Protein AF-A0A0G0GTV8-F1 (afdb_monomer)

Nearest PDB structures (foldseek):
  4bne-assembly1_B  TM=1.721E-01  e=4.935E+00  Gallus gallus

Sequence (310 aa):
NKSFLMLSTIIIGAFTWPTVTYAGIILYVFPRSKKPIENSPFRHSNTILSAICATVVILGIIFFHFIKKYNSAGGNLINEPFVLLSIVAVFLYVFFVTRPLFNFDYMGVLKDVIKLITPRRIIISVIMLVLFKFFRQTYSLPTAENPEVLRVYLLSSIQLPFIFLVSHVTYYGPIVLLIMLFWKKISKLIMGYGIGLVLLVLLSVIFAFESESRGLINLVPLIVVFTVKILDDIHFRPSFYWIFGIFSLFASKVWLPLNLDLGLYFMNFGPWMSDSGYIVQGVAALFGGIILYVILAENKAFLKRRTKLK

Secondary structure (DSSP, 8-state):
-HHHHHHHHHHHHHHH-HHHHHHHHHHHHSPPPSSPPPPPS-HHHHHHHHHHHHHHHHHHHHIIIIIS-PPPTTSPPP-GGGHHHHHHHHHHHHHHHHTTTT-S-HHHHHHHHHHH--HHHHHHHHHHHHHHHHHHHHHS-----HHHHHHHHHHHTTSSTTHHHHHHHHHHTTHHHHHHHHHHHHHHHHHTT-HHHHHHHHHHHHHTT-S-GGGGTTTHHHHHHHHHHHHTTS---HHHHHHHHHHHHHHTTTTS-TTS-HHHHHTTSGGG--HHHHHHHHHHHHHHHHHHHHHHHH-HHHHHHHHTT-

pLDDT: mean 91.22, std 9.08, range [41.34, 98.0]

Structure (mmCIF, N/CA/C/O backbone):
data_AF-A0A0G0GTV8-F1
#
_entry.id   AF-A0A0G0GTV8-F1
#
loop_
_atom_site.group_PDB
_atom_site.id
_atom_site.type_symbol
_atom_site.label_atom_id
_atom_site.label_alt_id
_atom_site.label_comp_id
_atom_site.label_asym_id
_atom_site.label_entity_id
_atom_site.label_seq_id
_atom_site.pdbx_PDB_ins_code
_atom_site.Cartn_x
_atom_site.Cartn_y
_atom_site.Cartn_z
_atom_site.occupancy
_atom_site.B_iso_or_equiv
_atom_site.auth_seq_id
_atom_site.auth_comp_id
_atom_site.auth_asym_id
_atom_site.auth_atom_id
_atom_site.pdbx_PDB_model_num
ATOM 1 N N . ASN A 1 1 ? -3.401 -8.273 29.540 1.00 86.75 1 ASN A N 1
ATOM 2 C CA . ASN A 1 1 ? -3.491 -6.805 29.337 1.00 86.75 1 ASN A CA 1
ATOM 3 C C . ASN A 1 1 ? -3.193 -6.482 27.866 1.00 86.75 1 ASN A C 1
ATOM 5 O O . ASN A 1 1 ? -2.051 -6.632 27.454 1.00 86.75 1 ASN A O 1
ATOM 9 N N . LYS A 1 2 ? -4.198 -6.111 27.049 1.00 93.62 2 LYS A N 1
ATOM 10 C CA . LYS A 1 2 ? -4.031 -5.914 25.586 1.00 93.62 2 LYS A CA 1
ATOM 11 C C . LYS A 1 2 ? -3.023 -4.811 25.235 1.00 93.62 2 LYS A C 1
ATOM 13 O O . LYS A 1 2 ? -2.297 -4.945 24.260 1.00 93.62 2 LYS A O 1
ATOM 18 N N . SER A 1 3 ? -2.954 -3.756 26.047 1.00 94.06 3 SER A N 1
ATOM 19 C CA . SER A 1 3 ? -2.010 -2.651 25.842 1.00 94.06 3 SER A CA 1
ATOM 20 C C . SER A 1 3 ? -0.562 -3.094 26.023 1.00 94.06 3 SER A C 1
ATOM 22 O O . SER A 1 3 ? 0.292 -2.685 25.250 1.00 94.06 3 SER A O 1
ATOM 24 N N . PHE A 1 4 ? -0.295 -3.959 27.006 1.00 95.81 4 PHE A N 1
ATOM 25 C CA . PHE A 1 4 ? 1.038 -4.523 27.216 1.00 95.81 4 PHE A CA 1
ATOM 26 C C . PHE A 1 4 ? 1.471 -5.375 26.021 1.00 95.81 4 PHE A C 1
ATOM 28 O O . PHE A 1 4 ? 2.535 -5.135 25.472 1.00 95.81 4 PHE A O 1
ATOM 35 N N . LEU A 1 5 ? 0.605 -6.283 25.552 1.00 96.56 5 LEU A N 1
ATOM 36 C CA . LEU A 1 5 ? 0.887 -7.105 24.368 1.00 96.56 5 LEU A CA 1
ATOM 37 C C . LEU A 1 5 ? 1.182 -6.252 23.129 1.00 96.56 5 LEU A C 1
ATOM 39 O O . LEU A 1 5 ? 2.114 -6.561 22.391 1.00 96.56 5 LEU A O 1
ATOM 43 N N . MET A 1 6 ? 0.424 -5.167 22.921 1.00 95.75 6 MET A N 1
ATOM 44 C CA . MET A 1 6 ? 0.705 -4.219 21.844 1.00 95.75 6 MET A CA 1
ATOM 45 C C . MET A 1 6 ? 2.107 -3.626 22.014 1.00 95.75 6 MET A C 1
ATOM 47 O O . MET A 1 6 ? 2.921 -3.775 21.118 1.00 95.75 6 MET A O 1
ATOM 51 N N . LEU A 1 7 ? 2.430 -3.038 23.169 1.00 96.69 7 LEU A N 1
ATOM 52 C CA . LEU A 1 7 ? 3.749 -2.439 23.416 1.00 96.69 7 LEU A CA 1
ATOM 53 C C . LEU A 1 7 ? 4.899 -3.442 23.240 1.00 96.69 7 LEU A C 1
ATOM 55 O O . LEU A 1 7 ? 5.883 -3.115 22.586 1.00 96.69 7 LEU A O 1
ATOM 59 N N . SER A 1 8 ? 4.758 -4.671 23.744 1.00 96.69 8 SER A N 1
ATOM 60 C CA . SER A 1 8 ? 5.740 -5.740 23.535 1.00 96.69 8 SER A CA 1
ATOM 61 C C . SER A 1 8 ? 5.912 -6.069 22.054 1.00 96.69 8 SER A C 1
ATOM 63 O O . SER A 1 8 ? 7.039 -6.205 21.591 1.00 96.69 8 SER A O 1
ATOM 65 N N . THR A 1 9 ? 4.814 -6.135 21.295 1.00 95.88 9 THR A N 1
ATOM 66 C CA . THR A 1 9 ? 4.855 -6.373 19.843 1.00 95.88 9 THR A CA 1
ATOM 67 C C . THR A 1 9 ? 5.581 -5.243 19.121 1.00 95.88 9 THR A C 1
ATOM 69 O O . THR A 1 9 ? 6.369 -5.507 18.220 1.00 95.88 9 THR A O 1
ATOM 72 N N . ILE A 1 10 ? 5.356 -3.992 19.531 1.00 96.31 10 ILE A N 1
ATOM 73 C CA . ILE A 1 10 ? 6.047 -2.835 18.956 1.00 96.31 10 ILE A CA 1
ATOM 74 C C . ILE A 1 10 ? 7.545 -2.916 19.242 1.00 96.31 10 ILE A C 1
ATOM 76 O O . ILE A 1 10 ? 8.337 -2.760 18.322 1.00 96.31 10 ILE A O 1
ATOM 80 N N . ILE A 1 11 ? 7.930 -3.183 20.493 1.00 95.06 11 ILE A N 1
ATOM 81 C CA . ILE A 1 11 ? 9.338 -3.254 20.901 1.00 95.06 11 ILE A CA 1
ATOM 82 C C . ILE A 1 11 ? 10.049 -4.387 20.161 1.00 95.06 11 ILE A C 1
ATOM 84 O O . ILE A 1 11 ? 11.062 -4.139 19.523 1.00 95.06 11 ILE A O 1
ATOM 88 N N . ILE A 1 12 ? 9.502 -5.606 20.192 1.00 95.44 12 ILE A N 1
ATOM 89 C CA . ILE A 1 12 ? 10.095 -6.769 19.516 1.00 95.44 12 ILE A CA 1
ATOM 90 C C . ILE A 1 12 ? 10.130 -6.539 18.001 1.00 95.44 12 ILE A C 1
ATOM 92 O O . ILE A 1 12 ? 11.156 -6.741 17.357 1.00 95.44 12 ILE A O 1
ATOM 96 N N . GLY A 1 13 ? 9.023 -6.060 17.432 1.00 94.06 13 GLY A N 1
ATOM 97 C CA . GLY A 1 13 ? 8.904 -5.804 16.003 1.00 94.06 13 GLY A CA 1
ATOM 98 C C . GLY A 1 13 ? 9.836 -4.704 15.503 1.00 94.06 13 GLY A C 1
ATOM 99 O O . GLY A 1 13 ? 10.316 -4.809 14.380 1.00 94.06 13 GLY A O 1
ATOM 100 N N . ALA A 1 14 ? 10.163 -3.704 16.327 1.00 93.19 14 ALA A N 1
ATOM 101 C CA . ALA A 1 14 ? 11.107 -2.641 15.981 1.00 93.19 14 ALA A CA 1
ATOM 102 C C . ALA A 1 14 ? 12.522 -3.163 15.683 1.00 93.19 14 ALA A C 1
ATOM 104 O O . ALA A 1 14 ? 13.216 -2.569 14.859 1.00 93.19 14 ALA A O 1
ATOM 105 N N . PHE A 1 15 ? 12.933 -4.278 16.303 1.00 90.12 15 PHE A N 1
ATOM 106 C CA . PHE A 1 15 ? 14.216 -4.936 16.015 1.00 90.12 15 PHE A CA 1
ATOM 107 C C . PHE A 1 15 ? 14.212 -5.695 14.686 1.00 90.12 15 PHE A C 1
ATOM 109 O O . PHE A 1 15 ? 15.275 -5.961 14.136 1.00 90.12 15 PHE A O 1
ATOM 116 N N . THR A 1 16 ? 13.034 -6.054 14.166 1.00 91.19 16 THR A N 1
ATOM 117 C CA . THR A 1 16 ? 12.907 -6.729 12.864 1.00 91.19 16 THR A CA 1
ATOM 118 C C . THR A 1 16 ? 12.655 -5.725 11.739 1.00 91.19 16 THR A C 1
ATOM 120 O O . THR A 1 16 ? 13.278 -5.802 10.687 1.00 91.19 16 THR A O 1
ATOM 123 N N . TRP A 1 17 ? 11.748 -4.768 11.961 1.00 91.19 17 TRP A N 1
ATOM 124 C CA . TRP A 1 17 ? 11.307 -3.787 10.973 1.00 91.19 17 TRP A CA 1
ATOM 125 C C . TRP A 1 17 ? 11.046 -2.426 11.642 1.00 91.19 17 TRP A C 1
ATOM 127 O O . TRP A 1 17 ? 10.052 -2.276 12.359 1.00 91.19 17 TRP A O 1
ATOM 137 N N . PRO A 1 18 ? 11.859 -1.391 11.358 1.00 89.75 18 PRO A N 1
ATOM 138 C CA . PRO A 1 18 ? 11.668 -0.023 11.855 1.00 89.75 18 PRO A CA 1
ATOM 139 C C . PRO A 1 18 ? 10.247 0.538 11.695 1.00 89.75 18 PRO A C 1
ATOM 141 O O . PRO A 1 18 ? 9.737 1.266 12.548 1.00 89.75 18 PRO A O 1
ATOM 144 N N . THR A 1 19 ? 9.583 0.177 10.598 1.00 91.31 19 THR A N 1
ATOM 145 C CA . THR A 1 19 ? 8.219 0.588 10.247 1.00 91.31 19 THR A CA 1
ATOM 146 C C . THR A 1 19 ? 7.160 0.070 11.223 1.00 91.31 19 THR A C 1
ATOM 148 O O . THR A 1 19 ? 6.124 0.719 11.393 1.00 91.31 19 THR A O 1
ATOM 151 N N . VAL A 1 20 ? 7.423 -1.035 11.934 1.00 94.00 20 VAL A N 1
ATOM 152 C CA . VAL A 1 20 ? 6.527 -1.573 12.972 1.00 94.00 20 VAL A CA 1
ATOM 153 C C . VAL A 1 20 ? 6.401 -0.613 14.151 1.00 94.00 20 VAL A C 1
ATOM 155 O O . VAL A 1 20 ? 5.316 -0.510 14.719 1.00 94.00 20 VAL A O 1
ATOM 158 N N . THR A 1 21 ? 7.446 0.156 14.473 1.00 95.12 21 THR A N 1
ATOM 159 C CA . THR A 1 21 ? 7.379 1.195 15.511 1.00 95.12 21 THR A CA 1
ATOM 160 C C . THR A 1 21 ? 6.290 2.212 15.189 1.00 95.12 21 THR A C 1
ATOM 162 O O . THR A 1 21 ? 5.381 2.437 15.988 1.00 95.12 21 THR A O 1
ATOM 165 N N . TYR A 1 22 ? 6.333 2.779 13.982 1.00 95.00 22 TYR A N 1
ATOM 166 C CA . TYR A 1 22 ? 5.372 3.787 13.537 1.00 95.00 22 TYR A CA 1
ATOM 167 C C . TYR A 1 22 ? 3.958 3.209 13.409 1.00 95.00 22 TYR A C 1
ATOM 169 O O . TYR A 1 22 ? 3.004 3.792 13.926 1.00 95.00 22 TYR A O 1
ATOM 177 N N . ALA A 1 23 ? 3.823 2.036 12.784 1.00 95.94 23 ALA A N 1
ATOM 178 C CA . ALA A 1 23 ? 2.538 1.356 12.638 1.00 95.94 23 ALA A CA 1
ATOM 179 C C . ALA A 1 23 ? 1.906 1.021 13.996 1.00 95.94 23 ALA A C 1
ATOM 181 O O . ALA A 1 23 ? 0.726 1.274 14.245 1.00 95.94 23 ALA A O 1
ATOM 182 N N . GLY A 1 24 ? 2.723 0.492 14.897 1.00 96.56 24 GLY A N 1
ATOM 183 C CA . GLY A 1 24 ? 2.355 0.142 16.251 1.00 96.56 24 GLY A CA 1
ATOM 184 C C . GLY A 1 24 ? 1.906 1.333 17.080 1.00 96.56 24 GLY A C 1
ATOM 185 O O . GLY A 1 24 ? 0.878 1.258 17.749 1.00 96.56 24 GLY A O 1
ATOM 186 N N . ILE A 1 25 ? 2.631 2.450 17.002 1.00 97.56 25 ILE A N 1
ATOM 187 C CA . ILE A 1 25 ? 2.258 3.694 17.680 1.00 97.56 25 ILE A CA 1
ATOM 188 C C . ILE A 1 25 ? 0.902 4.196 17.192 1.00 97.56 25 ILE A C 1
ATOM 190 O O . ILE A 1 25 ? 0.057 4.527 18.022 1.00 97.56 25 ILE A O 1
ATOM 194 N N . ILE A 1 26 ? 0.651 4.194 15.879 1.00 97.19 26 ILE A N 1
ATOM 195 C CA . ILE A 1 26 ? -0.659 4.574 15.330 1.00 97.19 26 ILE A CA 1
ATOM 196 C C . ILE A 1 26 ? -1.758 3.704 15.958 1.00 97.19 26 ILE A C 1
ATOM 198 O O . ILE A 1 26 ? -2.727 4.227 16.506 1.00 97.19 26 ILE A O 1
ATOM 202 N N . LEU A 1 27 ? -1.590 2.381 15.957 1.00 97.00 27 LEU A N 1
ATOM 203 C CA . LEU A 1 27 ? -2.573 1.453 16.530 1.00 97.00 27 LEU A CA 1
ATOM 204 C C . LEU A 1 27 ? -2.700 1.556 18.061 1.00 97.00 27 LEU A C 1
ATOM 206 O O . LEU A 1 27 ? -3.759 1.264 18.622 1.00 97.00 27 LEU A O 1
ATOM 210 N N . TYR A 1 28 ? -1.637 1.961 18.753 1.00 97.44 28 TYR A N 1
ATOM 211 C CA . TYR A 1 28 ? -1.624 2.136 20.201 1.00 97.44 28 TYR A CA 1
ATOM 212 C C . TYR A 1 28 ? -2.322 3.432 20.636 1.00 97.44 28 TYR A C 1
ATOM 214 O O . TYR A 1 28 ? -3.125 3.415 21.580 1.00 97.44 28 TYR A O 1
ATOM 222 N N . VAL A 1 29 ? -2.061 4.540 19.932 1.00 97.44 29 VAL A N 1
ATOM 223 C CA . VAL A 1 29 ? -2.726 5.837 20.141 1.00 97.44 29 VAL A CA 1
ATOM 224 C C . VAL A 1 29 ? -4.205 5.734 19.783 1.00 97.44 29 VAL A C 1
ATOM 226 O O . VAL A 1 29 ? -5.046 6.159 20.574 1.00 97.44 29 VAL A O 1
ATOM 229 N N . PHE A 1 30 ? -4.523 5.100 18.652 1.00 96.56 30 PHE A N 1
ATOM 230 C CA . PHE A 1 30 ? -5.878 4.956 18.122 1.00 96.56 30 PHE A CA 1
ATOM 231 C C . PHE A 1 30 ? -6.348 3.492 18.215 1.00 96.56 30 PHE A C 1
ATOM 233 O O . PHE A 1 30 ? -6.264 2.742 17.239 1.00 96.56 30 PHE A O 1
ATOM 240 N N . PRO A 1 31 ? -6.854 3.051 19.382 1.00 95.25 31 PRO A N 1
ATOM 241 C CA . PRO A 1 31 ? -7.266 1.669 19.574 1.00 95.25 31 PRO A CA 1
ATOM 242 C C . PRO A 1 31 ? -8.499 1.338 18.734 1.00 95.25 31 PRO A C 1
ATOM 244 O O . PRO A 1 31 ? -9.252 2.217 18.310 1.00 95.25 31 PRO A O 1
ATOM 247 N N . ARG A 1 32 ? -8.764 0.037 18.591 1.00 93.56 32 ARG A N 1
ATOM 248 C CA . ARG A 1 32 ? -9.999 -0.464 17.983 1.00 93.56 32 ARG A CA 1
ATOM 249 C C . ARG A 1 32 ? -11.229 0.170 18.639 1.00 93.56 32 ARG A C 1
ATOM 251 O O . ARG A 1 32 ? -11.420 0.048 19.852 1.00 93.56 32 ARG A O 1
ATOM 258 N N . SER A 1 33 ? -12.079 0.786 17.820 1.00 88.19 33 SER A N 1
ATOM 259 C CA . SER A 1 33 ? -13.365 1.314 18.275 1.00 88.19 33 SER A CA 1
ATOM 260 C C . SER A 1 33 ? -14.320 0.168 18.619 1.00 88.19 33 SER A C 1
ATOM 262 O O . SER A 1 33 ? -14.315 -0.883 17.972 1.00 88.19 33 SER A O 1
ATOM 264 N N . LYS A 1 34 ? -15.159 0.367 19.642 1.00 87.94 34 LYS A N 1
ATOM 265 C CA . LYS A 1 34 ? -16.257 -0.561 19.963 1.00 87.94 34 LYS A CA 1
ATOM 266 C C . LYS A 1 34 ? -17.385 -0.482 18.935 1.00 87.94 34 LYS A C 1
ATOM 268 O O . LYS A 1 34 ? -18.062 -1.479 18.709 1.00 87.94 34 LYS A O 1
ATOM 273 N N . LYS A 1 35 ? -17.586 0.697 18.342 1.00 88.25 35 LYS A N 1
ATOM 274 C CA . LYS A 1 35 ? -18.603 0.939 17.319 1.00 88.25 35 LYS A CA 1
ATOM 275 C C . LYS A 1 35 ? -17.934 1.018 15.944 1.00 88.25 35 LYS A C 1
ATOM 277 O O . LYS A 1 35 ? -16.895 1.676 15.835 1.00 88.25 35 LYS A O 1
ATOM 282 N N . PRO A 1 36 ? -18.484 0.354 14.914 1.00 87.62 36 PRO A N 1
ATOM 283 C CA . PRO A 1 36 ? -17.988 0.522 13.556 1.00 87.62 36 PRO A CA 1
ATOM 284 C C . PRO A 1 36 ? -18.158 1.982 13.125 1.00 87.62 36 PRO A C 1
ATOM 286 O O . PRO A 1 36 ? -19.112 2.640 13.535 1.00 87.62 36 PRO A O 1
ATOM 289 N N . ILE A 1 37 ? -17.235 2.478 12.302 1.00 86.19 37 ILE A N 1
ATOM 290 C CA . ILE A 1 37 ? -17.359 3.811 11.714 1.00 86.19 37 ILE A CA 1
ATOM 291 C C . ILE A 1 37 ? -18.546 3.801 10.745 1.00 86.19 37 ILE A C 1
ATOM 293 O O . ILE A 1 37 ? -18.597 2.982 9.822 1.00 86.19 37 ILE A O 1
ATOM 297 N N . GLU A 1 38 ? -19.505 4.695 10.966 1.00 85.56 38 GLU A N 1
ATOM 298 C CA . GLU A 1 38 ? -20.654 4.855 10.082 1.00 85.56 38 GLU A CA 1
ATOM 299 C C . GLU A 1 38 ? -20.241 5.553 8.779 1.00 85.56 38 GLU A C 1
ATOM 301 O O . GLU A 1 38 ? -19.372 6.430 8.753 1.00 85.56 38 GLU A O 1
ATOM 306 N N . ASN A 1 39 ? -20.860 5.146 7.668 1.00 83.44 39 ASN A N 1
ATOM 307 C CA . ASN A 1 39 ? -20.613 5.800 6.387 1.00 83.44 39 ASN A CA 1
ATOM 308 C C . ASN A 1 39 ? -21.183 7.219 6.424 1.00 83.44 39 ASN A C 1
ATOM 310 O O . ASN A 1 39 ? -22.324 7.413 6.837 1.00 83.44 39 ASN A O 1
ATOM 314 N N . SER A 1 40 ? -20.426 8.183 5.900 1.00 78.75 40 SER A N 1
ATOM 315 C CA . SER A 1 40 ? -20.936 9.544 5.730 1.00 78.75 40 SER A CA 1
ATOM 316 C C . SER A 1 40 ? -22.137 9.561 4.774 1.00 78.75 40 SER A C 1
ATOM 318 O O . SER A 1 40 ? -22.038 8.985 3.682 1.00 78.75 40 SER A O 1
ATOM 320 N N . PRO A 1 41 ? -23.231 10.273 5.102 1.00 74.62 41 PRO A N 1
ATOM 321 C CA . PRO A 1 41 ? -24.260 10.602 4.117 1.00 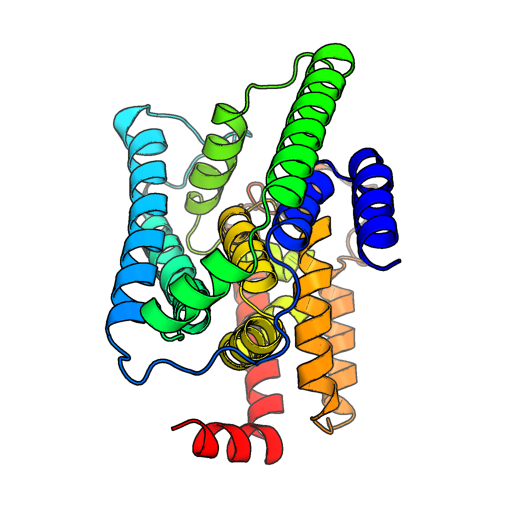74.62 41 PRO A CA 1
ATOM 322 C C . PRO A 1 41 ? -23.720 11.573 3.047 1.00 74.62 41 PRO A C 1
ATOM 324 O O . PRO A 1 41 ? -24.173 11.568 1.901 1.00 74.62 41 PRO A O 1
ATOM 327 N N . PHE A 1 42 ? -22.695 12.364 3.379 1.00 73.81 42 PHE A N 1
ATOM 328 C CA . PHE A 1 42 ? -22.074 13.341 2.490 1.00 73.81 42 PHE A CA 1
ATOM 329 C C . PHE A 1 42 ? -20.973 12.692 1.646 1.00 73.81 42 PHE A C 1
ATOM 331 O O . PHE A 1 42 ? -19.815 12.605 2.049 1.00 73.81 42 PHE A O 1
ATOM 338 N N . ARG A 1 43 ? -21.320 12.258 0.428 1.00 73.94 43 ARG A N 1
ATOM 339 C CA . ARG A 1 43 ? -20.364 11.628 -0.509 1.00 73.94 43 ARG A CA 1
ATOM 340 C C . ARG A 1 43 ? -19.254 12.568 -1.015 1.00 73.94 43 ARG A C 1
ATOM 342 O O . ARG A 1 43 ? -18.259 12.079 -1.544 1.00 73.94 43 ARG A O 1
ATOM 349 N N . HIS A 1 44 ? -19.432 13.887 -0.910 1.00 78.69 44 HIS A N 1
ATOM 350 C CA . HIS A 1 44 ? -18.572 14.879 -1.575 1.00 78.69 44 HIS A CA 1
ATOM 351 C C . HIS A 1 44 ? -17.272 15.164 -0.812 1.00 78.69 44 HIS A C 1
ATOM 353 O O . HIS A 1 44 ? -16.217 15.296 -1.430 1.00 78.69 44 HIS A O 1
ATOM 359 N N . SER A 1 45 ? -17.308 15.181 0.521 1.00 80.75 45 SER A N 1
ATOM 360 C CA . SER A 1 45 ? -16.130 15.442 1.362 1.00 80.75 45 SER A CA 1
ATOM 361 C C . SER A 1 45 ? -15.026 14.393 1.175 1.00 80.75 45 SER A C 1
ATOM 363 O O . SER A 1 45 ? -13.846 14.732 1.143 1.00 80.75 45 SER A O 1
ATOM 365 N N . ASN A 1 46 ? -15.402 13.140 0.912 1.00 88.12 46 ASN A N 1
ATOM 366 C CA . ASN A 1 46 ? -14.466 12.033 0.667 1.00 88.12 46 ASN A CA 1
ATOM 367 C C . ASN A 1 46 ? -13.669 12.233 -0.622 1.00 88.12 46 ASN A C 1
ATOM 369 O O . ASN A 1 46 ? -12.484 11.923 -0.687 1.00 88.12 46 ASN A O 1
ATOM 373 N N . THR A 1 47 ? -14.323 12.773 -1.651 1.00 93.19 47 THR A N 1
ATOM 374 C CA . THR A 1 47 ? -13.668 13.108 -2.916 1.00 93.19 47 THR A CA 1
ATOM 375 C C . THR A 1 47 ? -12.675 14.254 -2.730 1.00 93.19 47 THR A C 1
ATOM 377 O O . THR A 1 47 ? -11.583 14.187 -3.288 1.00 93.19 47 THR A O 1
ATOM 380 N N . ILE A 1 48 ? -13.012 15.261 -1.919 1.00 94.38 48 ILE A N 1
ATOM 381 C CA . ILE A 1 48 ? -12.130 16.405 -1.652 1.00 94.38 48 ILE A CA 1
ATOM 382 C C . ILE A 1 48 ? -10.866 15.957 -0.913 1.00 94.38 48 ILE A C 1
ATOM 384 O O . ILE A 1 48 ? -9.769 16.275 -1.360 1.00 94.38 48 ILE A O 1
ATOM 388 N N . LEU A 1 49 ? -10.985 15.176 0.166 1.00 94.12 49 LEU A N 1
ATOM 389 C CA . LEU A 1 49 ? -9.802 14.714 0.902 1.00 94.12 49 LEU A CA 1
ATOM 390 C C . LEU A 1 49 ? -8.894 13.820 0.060 1.00 94.12 49 LEU A C 1
ATOM 392 O O . LEU A 1 49 ? -7.678 13.979 0.100 1.00 94.12 49 LEU A O 1
ATOM 396 N N . SER A 1 50 ? -9.463 12.928 -0.751 1.00 95.94 50 SER A N 1
ATOM 397 C CA . SER A 1 50 ? -8.670 12.136 -1.694 1.00 95.94 50 SER A CA 1
ATOM 398 C C . SER A 1 50 ? -7.959 12.976 -2.736 1.00 95.94 50 SER A C 1
ATOM 400 O O . SER A 1 50 ? -6.809 12.683 -3.057 1.00 95.94 50 SER A O 1
ATOM 402 N N . ALA A 1 51 ? -8.618 14.015 -3.254 1.00 96.94 51 ALA A N 1
ATOM 403 C CA . ALA A 1 51 ? -7.989 14.953 -4.171 1.00 96.94 51 ALA A CA 1
ATOM 404 C C . ALA A 1 51 ? -6.844 15.702 -3.479 1.00 96.94 51 ALA A C 1
ATOM 406 O O . ALA A 1 51 ? -5.762 15.776 -4.042 1.00 96.94 51 ALA A O 1
ATOM 407 N N . ILE A 1 52 ? -7.031 16.168 -2.238 1.00 96.50 52 ILE A N 1
ATOM 408 C CA . ILE A 1 52 ? -5.970 16.811 -1.450 1.00 96.50 52 ILE A CA 1
ATOM 409 C C . ILE A 1 52 ? -4.788 15.855 -1.252 1.00 96.50 52 ILE A C 1
ATOM 411 O O . ILE A 1 52 ? -3.654 16.235 -1.529 1.00 96.50 52 ILE A O 1
ATOM 415 N N . CYS A 1 53 ? -5.032 14.610 -0.829 1.00 96.00 53 CYS A N 1
ATOM 416 C CA . CYS A 1 53 ? -3.972 13.615 -0.659 1.00 96.00 53 CYS A CA 1
ATOM 417 C C . CYS A 1 53 ? -3.201 13.367 -1.961 1.00 96.00 53 CYS A C 1
ATOM 419 O O . CYS A 1 53 ? -1.972 13.371 -1.946 1.00 96.00 53 CYS A O 1
ATOM 421 N N . ALA A 1 54 ? -3.905 13.189 -3.081 1.00 96.81 54 ALA A N 1
ATOM 422 C CA . ALA A 1 54 ? -3.275 13.001 -4.383 1.00 96.81 54 ALA A CA 1
ATOM 423 C C . ALA A 1 54 ? -2.464 14.240 -4.802 1.00 96.81 54 ALA A C 1
ATOM 425 O O . ALA A 1 54 ? -1.306 14.111 -5.188 1.00 96.81 54 ALA A O 1
ATOM 426 N N . THR A 1 55 ? -3.021 15.442 -4.641 1.00 97.19 55 THR A N 1
ATOM 427 C CA . THR A 1 55 ? -2.342 16.707 -4.953 1.00 97.19 55 THR A CA 1
ATOM 428 C C . THR A 1 55 ? -1.076 16.900 -4.125 1.00 97.19 55 THR A C 1
ATOM 430 O O . THR A 1 55 ? -0.058 17.285 -4.684 1.00 97.19 55 THR A O 1
ATOM 433 N N . VAL A 1 56 ? -1.086 16.595 -2.822 1.00 96.69 56 VAL A N 1
ATOM 434 C CA . VAL A 1 56 ? 0.116 16.700 -1.971 1.00 96.69 56 VAL A CA 1
ATOM 435 C C . VAL A 1 56 ? 1.245 15.803 -2.489 1.00 96.69 56 VAL A C 1
ATOM 437 O O . VAL A 1 56 ? 2.391 16.246 -2.552 1.00 96.69 56 VAL A O 1
ATOM 440 N N . VAL A 1 57 ? 0.931 14.574 -2.917 1.00 95.50 57 VAL A N 1
ATOM 441 C CA . VAL A 1 57 ? 1.921 13.667 -3.525 1.00 95.50 57 VAL A CA 1
ATOM 442 C C . VAL A 1 57 ? 2.471 14.257 -4.827 1.00 95.50 57 VAL A C 1
ATOM 444 O O . VAL A 1 57 ? 3.687 14.293 -5.015 1.00 95.50 57 VAL A O 1
ATOM 447 N N . ILE A 1 58 ? 1.603 14.795 -5.692 1.00 96.56 58 ILE A N 1
ATOM 448 C CA . ILE A 1 58 ? 2.029 15.427 -6.950 1.00 96.56 58 ILE A CA 1
ATOM 449 C C . ILE A 1 58 ? 2.895 16.664 -6.706 1.00 96.56 58 ILE A C 1
ATOM 451 O O . ILE A 1 58 ? 3.908 16.829 -7.377 1.00 96.56 58 ILE A O 1
ATOM 455 N N . LEU A 1 59 ? 2.558 17.508 -5.730 1.00 96.62 59 LEU A N 1
ATOM 456 C CA . LEU A 1 59 ? 3.384 18.662 -5.369 1.00 96.62 59 LEU A CA 1
ATOM 457 C C . LEU A 1 59 ? 4.782 18.229 -4.909 1.00 96.62 59 LEU A C 1
ATOM 459 O O . LEU A 1 59 ? 5.766 18.866 -5.280 1.00 96.62 59 LEU A O 1
ATOM 463 N N . GLY A 1 60 ? 4.880 17.121 -4.168 1.00 94.56 60 GLY A N 1
ATOM 464 C CA . GLY A 1 60 ? 6.162 16.513 -3.808 1.00 94.56 60 GLY A CA 1
ATOM 465 C C . GLY A 1 60 ? 6.969 16.080 -5.035 1.00 94.56 60 GLY A C 1
ATOM 466 O O . GLY A 1 60 ? 8.151 16.408 -5.139 1.00 94.56 60 GLY A O 1
ATOM 467 N N . ILE A 1 61 ? 6.329 15.403 -5.993 1.00 94.31 61 ILE A N 1
ATOM 468 C CA . ILE A 1 61 ? 6.963 15.008 -7.261 1.00 94.31 61 ILE A CA 1
ATOM 469 C C . ILE A 1 61 ? 7.440 16.240 -8.036 1.00 94.31 61 ILE A C 1
ATOM 471 O O . ILE A 1 61 ? 8.597 16.288 -8.449 1.00 94.31 61 ILE A O 1
ATOM 475 N N . ILE A 1 62 ? 6.582 17.253 -8.196 1.00 94.88 62 ILE A N 1
ATOM 476 C CA . ILE A 1 62 ? 6.914 18.480 -8.928 1.00 94.88 62 ILE A CA 1
ATOM 477 C C . ILE A 1 62 ? 8.112 19.181 -8.288 1.00 94.88 62 ILE A C 1
ATOM 479 O O . ILE A 1 62 ? 9.041 19.594 -8.983 1.00 94.88 62 ILE A O 1
ATOM 483 N N . PHE A 1 63 ? 8.120 19.278 -6.959 1.00 95.12 63 PHE A N 1
ATOM 484 C CA . PHE A 1 63 ? 9.214 19.885 -6.217 1.00 95.12 63 PHE A CA 1
ATOM 485 C C . PHE A 1 63 ? 10.542 19.150 -6.442 1.00 95.12 63 PHE A C 1
ATOM 487 O O . PHE A 1 63 ? 11.548 19.779 -6.773 1.00 95.12 63 PHE A O 1
ATOM 494 N N . PHE A 1 64 ? 10.575 17.824 -6.302 1.00 92.50 64 PHE A N 1
ATOM 495 C CA . PHE A 1 64 ? 11.832 17.085 -6.439 1.00 92.50 64 PHE A CA 1
ATOM 496 C C . PHE A 1 64 ? 12.311 16.966 -7.890 1.00 92.50 64 PHE A C 1
ATOM 498 O O . PHE A 1 64 ? 13.507 17.111 -8.145 1.00 92.50 64 PHE A O 1
ATOM 505 N N . HIS A 1 65 ? 11.401 16.735 -8.835 1.00 91.94 65 HIS A N 1
ATOM 506 C CA . HIS A 1 65 ? 11.757 16.519 -10.234 1.00 91.94 65 HIS A CA 1
ATOM 507 C C . HIS A 1 65 ? 11.993 17.836 -10.984 1.00 91.94 65 HIS A C 1
ATOM 509 O O . HIS A 1 65 ? 13.075 18.041 -11.522 1.00 91.94 65 HIS A O 1
ATOM 515 N N . PHE A 1 66 ? 11.041 18.776 -10.968 1.00 92.56 66 PHE A N 1
ATOM 516 C CA . PHE A 1 66 ? 11.145 19.995 -11.782 1.00 92.56 66 PHE A CA 1
ATOM 517 C C . PHE A 1 66 ? 11.912 21.128 -11.091 1.00 92.56 66 PHE A C 1
ATOM 519 O O . PHE A 1 66 ? 12.654 21.852 -11.753 1.00 92.56 66 PHE A O 1
ATOM 526 N N . ILE A 1 67 ? 11.763 21.293 -9.770 1.00 92.62 67 ILE A N 1
ATOM 527 C CA . ILE A 1 67 ? 12.405 22.407 -9.044 1.00 92.62 67 ILE A CA 1
ATOM 528 C C . ILE A 1 67 ? 13.829 22.035 -8.631 1.00 92.62 67 ILE A C 1
ATOM 530 O O . ILE A 1 67 ? 14.771 22.773 -8.913 1.00 92.62 67 ILE A O 1
ATOM 534 N N . LYS A 1 68 ? 14.004 20.887 -7.968 1.00 92.12 68 LYS A N 1
ATOM 535 C CA . LYS A 1 68 ? 15.328 20.425 -7.527 1.00 92.12 68 LYS A CA 1
ATOM 536 C C . LYS A 1 68 ? 16.136 19.724 -8.618 1.00 92.12 68 LYS A C 1
ATOM 538 O O . LYS A 1 68 ? 17.333 19.541 -8.417 1.00 92.12 68 LYS A O 1
ATOM 543 N N . LYS A 1 69 ? 15.520 19.376 -9.757 1.00 89.25 69 LYS A N 1
ATOM 544 C CA . LYS A 1 69 ? 16.165 18.673 -10.883 1.00 89.25 69 LYS A CA 1
ATOM 545 C C . LYS A 1 69 ? 16.878 17.395 -10.449 1.00 89.25 69 LYS A C 1
ATOM 547 O O . LYS A 1 69 ? 17.958 17.069 -10.938 1.00 89.25 69 LYS A O 1
ATOM 552 N N . TYR A 1 70 ? 16.294 16.684 -9.489 1.00 85.81 70 TYR A N 1
ATOM 553 C CA . TYR A 1 70 ? 16.849 15.412 -9.069 1.00 85.81 70 TYR A CA 1
ATOM 554 C C . TYR A 1 70 ? 16.536 14.330 -10.097 1.00 85.81 70 TYR A C 1
ATOM 556 O O . TYR A 1 70 ? 15.390 14.153 -10.509 1.00 85.81 70 TYR A O 1
ATOM 564 N N . ASN A 1 71 ? 17.562 13.552 -10.430 1.00 78.31 71 ASN A N 1
ATOM 565 C CA . ASN A 1 71 ? 17.394 12.292 -11.138 1.00 78.31 71 ASN A CA 1
ATOM 566 C C . ASN A 1 71 ? 16.873 11.219 -10.179 1.00 78.31 71 ASN A C 1
ATOM 568 O O . ASN A 1 71 ? 17.062 11.309 -8.956 1.00 78.31 71 ASN A O 1
ATOM 572 N N . SER A 1 72 ? 16.228 10.191 -10.734 1.00 70.75 72 SER A N 1
ATOM 573 C CA . SER A 1 72 ? 15.800 9.054 -9.926 1.00 70.75 72 SER A CA 1
ATOM 574 C C . SER A 1 72 ? 17.019 8.378 -9.281 1.00 70.75 72 SER A C 1
ATOM 576 O O . SER A 1 72 ? 18.104 8.301 -9.867 1.00 70.75 72 SER A O 1
ATOM 578 N N . ALA A 1 73 ? 16.873 7.970 -8.021 1.00 64.44 73 ALA A N 1
ATOM 579 C CA . ALA A 1 73 ? 17.930 7.260 -7.318 1.00 64.44 73 ALA A CA 1
ATOM 580 C C . ALA A 1 73 ? 18.100 5.863 -7.934 1.00 64.44 73 ALA A C 1
ATOM 582 O O . ALA A 1 73 ? 17.112 5.181 -8.186 1.00 64.44 73 ALA A O 1
ATOM 583 N N . GLY A 1 74 ? 19.346 5.447 -8.167 1.00 63.09 74 GLY A N 1
ATOM 584 C CA . GLY A 1 74 ? 19.651 4.128 -8.728 1.00 63.09 74 GLY A CA 1
ATOM 585 C C . GLY A 1 74 ? 20.035 4.107 -10.209 1.00 63.09 74 GLY A C 1
ATOM 586 O O . GLY A 1 74 ? 20.220 3.040 -10.763 1.00 63.09 74 GLY A O 1
ATOM 587 N N . GLY A 1 75 ? 20.206 5.249 -10.877 1.00 63.75 75 GLY A N 1
ATOM 588 C CA . GLY A 1 75 ? 20.779 5.270 -12.232 1.00 63.75 75 GLY A CA 1
ATOM 589 C C . GLY A 1 75 ? 19.806 4.931 -13.366 1.00 63.75 75 GLY A C 1
ATOM 590 O O . GLY A 1 75 ? 20.163 5.139 -14.522 1.00 63.75 75 GLY A O 1
ATOM 591 N N . ASN A 1 76 ? 18.567 4.522 -13.073 1.00 68.94 76 ASN A N 1
ATOM 592 C CA . ASN A 1 76 ? 17.526 4.485 -14.099 1.00 68.94 76 ASN A CA 1
ATOM 593 C C . ASN A 1 76 ? 17.040 5.902 -14.379 1.00 68.94 76 ASN A C 1
ATOM 59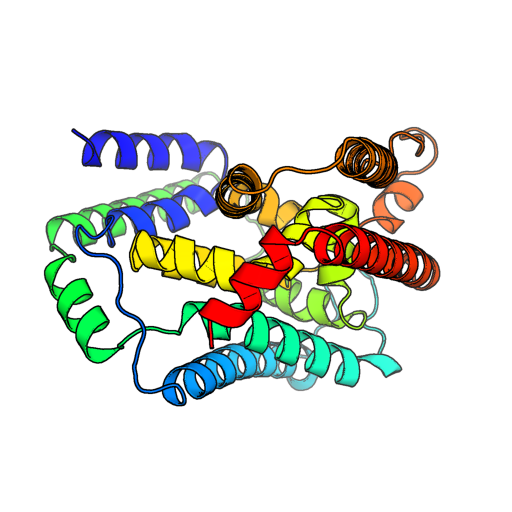5 O O . ASN A 1 76 ? 16.654 6.655 -13.481 1.00 68.94 76 ASN A O 1
ATOM 599 N N . LEU A 1 77 ? 17.106 6.294 -15.641 1.00 83.38 77 LEU A N 1
ATOM 600 C CA . LEU A 1 77 ? 16.656 7.608 -16.061 1.00 83.38 77 LEU A CA 1
ATOM 601 C C . LEU A 1 77 ? 15.128 7.631 -16.044 1.00 83.38 77 LEU A C 1
ATOM 603 O O . LEU A 1 77 ? 14.467 6.664 -16.418 1.00 83.38 77 LEU A O 1
ATOM 607 N N . ILE A 1 78 ? 14.568 8.738 -15.566 1.00 91.62 78 ILE A N 1
ATOM 608 C CA . ILE A 1 78 ? 13.138 8.994 -15.705 1.00 91.62 78 ILE A CA 1
ATOM 609 C C . ILE A 1 78 ? 12.859 9.100 -17.209 1.00 91.62 78 ILE A C 1
ATOM 611 O O . ILE A 1 78 ? 13.562 9.824 -17.915 1.00 91.62 78 ILE A O 1
ATOM 615 N N . ASN A 1 79 ? 11.867 8.364 -17.710 1.00 92.81 79 ASN A N 1
ATOM 616 C CA . ASN A 1 79 ? 11.523 8.407 -19.126 1.00 92.81 79 ASN A CA 1
ATOM 617 C C . ASN A 1 79 ? 10.732 9.694 -19.412 1.00 92.81 79 ASN A C 1
ATOM 619 O O . ASN A 1 79 ? 9.508 9.727 -19.279 1.00 92.81 79 ASN A O 1
ATOM 623 N N . GLU A 1 80 ? 11.456 10.766 -19.753 1.00 93.81 80 GLU A N 1
ATOM 624 C CA . GLU A 1 80 ? 10.935 12.128 -19.959 1.00 93.81 80 GLU A CA 1
ATOM 625 C C . GLU A 1 80 ? 9.647 12.188 -20.810 1.00 93.81 80 GLU A C 1
ATOM 627 O O . GLU A 1 80 ? 8.674 12.802 -20.362 1.00 93.81 80 GLU A O 1
ATOM 632 N N . PRO A 1 81 ? 9.551 11.495 -21.968 1.00 96.12 81 PRO A N 1
ATOM 633 C CA . PRO A 1 81 ? 8.309 11.402 -22.742 1.00 96.12 81 PRO A CA 1
ATOM 634 C C . PRO A 1 81 ? 7.060 10.975 -21.956 1.00 96.12 81 PRO A C 1
ATOM 636 O O . PRO A 1 81 ? 5.951 11.389 -22.297 1.00 96.12 81 PRO A O 1
ATOM 639 N N . PHE A 1 82 ? 7.209 10.151 -20.915 1.00 96.12 82 PHE A N 1
ATOM 640 C CA . PHE A 1 82 ? 6.092 9.600 -20.147 1.00 96.12 82 PHE A CA 1
ATOM 641 C C . PHE A 1 82 ? 5.872 10.266 -18.786 1.00 96.12 82 PHE A C 1
ATOM 643 O O . PHE A 1 82 ? 4.886 9.939 -18.128 1.00 96.12 82 PHE A O 1
ATOM 650 N N . VAL A 1 83 ? 6.704 11.225 -18.363 1.00 95.81 83 VAL A N 1
ATOM 651 C CA . VAL A 1 83 ? 6.634 11.829 -17.014 1.00 95.81 83 VAL A CA 1
ATOM 652 C C . VAL A 1 83 ? 5.250 12.368 -16.676 1.00 95.81 83 VAL A C 1
ATOM 654 O O . VAL A 1 83 ? 4.709 12.062 -15.612 1.00 95.81 83 VAL A O 1
ATOM 657 N N . LEU A 1 84 ? 4.640 13.140 -17.580 1.00 96.81 84 LEU A N 1
ATOM 658 C CA . LEU A 1 84 ? 3.306 13.703 -17.351 1.00 96.81 84 LEU A CA 1
ATOM 659 C C . LEU A 1 84 ? 2.248 12.605 -17.198 1.00 96.81 84 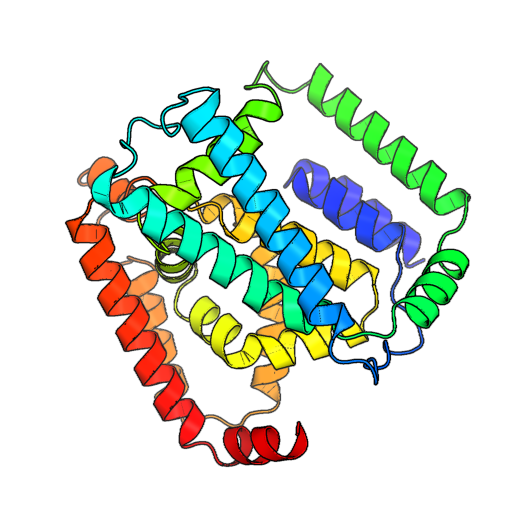LEU A C 1
ATOM 661 O O . LEU A 1 84 ? 1.390 12.688 -16.318 1.00 96.81 84 LEU A O 1
ATOM 665 N N . LEU A 1 85 ? 2.334 11.551 -18.012 1.00 97.62 85 LEU A N 1
ATOM 666 C CA . LEU A 1 85 ? 1.432 10.408 -17.920 1.00 97.62 85 LEU A CA 1
ATOM 667 C C . LEU A 1 85 ? 1.642 9.641 -16.607 1.00 97.62 85 LEU A C 1
ATOM 669 O O . LEU A 1 85 ? 0.666 9.238 -15.975 1.00 97.62 85 LEU A O 1
ATOM 673 N N . SER A 1 86 ? 2.887 9.498 -16.150 1.00 97.06 86 SER A N 1
ATOM 674 C CA . SER A 1 86 ? 3.209 8.879 -14.865 1.00 97.06 86 SER A CA 1
ATOM 675 C C . SER A 1 86 ? 2.698 9.696 -13.676 1.00 97.06 86 SER A C 1
ATOM 677 O O . SER A 1 86 ? 2.135 9.130 -12.742 1.00 97.06 86 SER A O 1
ATOM 679 N N . ILE A 1 87 ? 2.802 11.027 -13.724 1.00 97.31 87 ILE A N 1
ATOM 680 C CA . ILE A 1 87 ? 2.224 11.932 -12.717 1.00 97.31 87 ILE A CA 1
ATOM 681 C C . ILE A 1 87 ? 0.703 11.754 -12.648 1.00 97.31 87 ILE A C 1
ATOM 683 O O . ILE A 1 87 ? 0.144 11.601 -11.559 1.00 97.31 87 ILE A O 1
ATOM 687 N N . VAL A 1 88 ? 0.025 11.712 -13.799 1.00 97.94 88 VAL A N 1
ATOM 688 C CA . VAL A 1 88 ? -1.420 11.441 -13.859 1.00 97.94 88 VAL A CA 1
ATOM 689 C C . VAL A 1 88 ? -1.737 10.054 -13.294 1.00 97.94 88 VAL A C 1
ATOM 691 O O . VAL A 1 88 ? -2.681 9.914 -12.518 1.00 97.94 88 VAL A O 1
ATOM 694 N N . ALA A 1 89 ? -0.937 9.036 -13.614 1.00 97.88 89 ALA A N 1
ATOM 695 C CA . ALA A 1 89 ? -1.107 7.684 -13.087 1.00 97.88 89 ALA A CA 1
ATOM 696 C C . ALA A 1 89 ? -1.008 7.639 -11.551 1.00 97.88 89 ALA A C 1
ATOM 698 O O . ALA A 1 89 ? -1.880 7.060 -10.897 1.00 97.88 89 ALA A O 1
ATOM 699 N N . VAL A 1 90 ? 0.000 8.297 -10.967 1.00 97.56 90 VAL A N 1
ATOM 700 C CA . VAL A 1 90 ? 0.166 8.419 -9.509 1.00 97.56 90 VAL A CA 1
ATOM 701 C C . VAL A 1 90 ? -1.020 9.157 -8.889 1.00 97.56 90 VAL A C 1
ATOM 703 O O . VAL A 1 90 ? -1.587 8.682 -7.902 1.00 97.56 90 VAL A O 1
ATOM 706 N N . PHE A 1 91 ? -1.455 10.272 -9.487 1.00 97.75 91 PHE A N 1
ATOM 707 C CA . PHE A 1 91 ? -2.616 11.027 -9.012 1.00 97.75 91 PHE A CA 1
ATOM 708 C C . PHE A 1 91 ? -3.873 10.151 -8.975 1.00 97.75 91 PHE A C 1
ATOM 710 O O . PHE A 1 91 ? -4.533 10.054 -7.939 1.00 97.75 91 PHE A O 1
ATOM 717 N N . LEU A 1 92 ? -4.190 9.483 -10.090 1.00 97.50 92 LEU A N 1
ATOM 718 C CA . LEU A 1 92 ? -5.361 8.615 -10.200 1.00 97.50 92 LEU A CA 1
ATOM 719 C C . LEU A 1 92 ? -5.293 7.472 -9.187 1.00 97.50 92 LEU A C 1
ATOM 721 O O . LEU A 1 92 ? -6.286 7.195 -8.513 1.00 97.50 92 LEU A O 1
ATOM 725 N N . TYR A 1 93 ? -4.128 6.843 -9.036 1.00 97.62 93 TYR A N 1
ATOM 726 C CA . TYR A 1 93 ? -3.926 5.782 -8.058 1.00 97.62 93 TYR A CA 1
ATOM 727 C C . TYR A 1 93 ? -4.202 6.264 -6.631 1.00 97.62 93 TYR A C 1
ATOM 729 O O . TYR A 1 93 ? -5.091 5.725 -5.969 1.00 97.62 93 TYR A O 1
ATOM 737 N N . VAL A 1 94 ? -3.515 7.315 -6.167 1.00 97.62 94 VAL A N 1
ATOM 738 C CA . VAL A 1 94 ? -3.689 7.839 -4.801 1.00 97.62 94 VAL A CA 1
ATOM 739 C C . VAL A 1 94 ? -5.133 8.287 -4.575 1.00 97.62 94 VAL A C 1
ATOM 741 O O . VAL A 1 94 ? -5.724 7.978 -3.537 1.00 97.62 94 VAL A O 1
ATOM 744 N N . PHE A 1 95 ? -5.744 8.949 -5.558 1.00 97.50 95 PHE A N 1
ATOM 745 C CA . PHE A 1 95 ? -7.134 9.382 -5.484 1.00 97.50 95 PHE A CA 1
ATOM 746 C C . PHE A 1 95 ? -8.096 8.199 -5.307 1.00 97.50 95 PHE A C 1
ATOM 748 O O . PHE A 1 95 ? -8.867 8.163 -4.345 1.00 97.50 95 PHE A O 1
ATOM 755 N N . PHE A 1 96 ? -8.055 7.203 -6.198 1.00 97.19 96 PHE A N 1
ATOM 756 C CA . PHE A 1 96 ? -8.993 6.078 -6.154 1.00 97.19 96 PHE A CA 1
ATOM 757 C C . PHE A 1 96 ? -8.756 5.145 -4.966 1.00 97.19 96 PHE A C 1
ATOM 759 O O . PHE A 1 96 ? -9.723 4.603 -4.422 1.00 97.19 96 PHE A O 1
ATOM 766 N N . VAL A 1 97 ? -7.504 4.983 -4.534 1.00 97.00 97 VAL A N 1
ATOM 767 C CA . VAL A 1 97 ? -7.154 4.140 -3.388 1.00 97.00 97 VAL A CA 1
ATOM 768 C C . VAL A 1 97 ? -7.582 4.796 -2.071 1.00 97.00 97 VAL A C 1
ATOM 770 O O . VAL A 1 97 ? -8.163 4.134 -1.211 1.00 97.00 97 VAL A O 1
ATOM 773 N N . THR A 1 98 ? -7.396 6.104 -1.902 1.00 97.50 98 THR A N 1
ATOM 774 C CA . THR A 1 98 ? -7.773 6.784 -0.647 1.00 97.50 98 THR A CA 1
ATOM 775 C C . THR A 1 98 ? -9.275 7.064 -0.533 1.00 97.50 98 THR A C 1
ATOM 777 O O . THR A 1 98 ? -9.825 7.048 0.567 1.00 97.50 98 THR A O 1
ATOM 780 N N . ARG A 1 99 ? -9.985 7.250 -1.652 1.00 96.25 99 ARG A N 1
ATOM 781 C CA . ARG A 1 99 ? -11.404 7.656 -1.658 1.00 96.25 99 ARG A CA 1
ATOM 782 C C . ARG A 1 99 ? -12.342 6.781 -0.830 1.00 96.25 99 ARG A C 1
ATOM 784 O O . ARG A 1 99 ? -13.132 7.336 -0.064 1.00 96.25 99 ARG A O 1
ATOM 791 N N . PRO A 1 100 ? -12.322 5.441 -0.941 1.00 95.62 100 PRO A N 1
ATOM 792 C CA . PRO A 1 100 ? -13.178 4.603 -0.109 1.00 95.62 100 PRO A CA 1
ATOM 793 C C . PRO A 1 100 ? -12.736 4.558 1.361 1.00 95.62 100 PRO A C 1
ATOM 795 O O . PRO A 1 100 ? -13.569 4.235 2.203 1.00 95.62 100 PRO A O 1
ATOM 798 N N . LEU A 1 101 ? -11.476 4.881 1.681 1.00 95.62 101 LEU A N 1
ATOM 799 C CA . LEU A 1 101 ? -10.983 4.957 3.063 1.00 95.62 101 LEU A CA 1
ATOM 800 C C . LEU A 1 101 ? -11.459 6.219 3.778 1.00 95.62 101 LEU A C 1
ATOM 802 O O . LEU A 1 101 ? -11.634 6.184 4.988 1.00 95.62 101 LEU A O 1
ATOM 806 N N . PHE A 1 102 ? -11.715 7.298 3.039 1.00 95.56 102 PHE A N 1
ATOM 807 C CA . PHE A 1 102 ? -12.292 8.528 3.574 1.00 95.56 102 PHE A CA 1
ATOM 808 C C . PHE A 1 102 ? -13.824 8.513 3.629 1.00 95.56 102 PHE A C 1
ATOM 810 O O . PHE A 1 102 ? -14.432 9.527 3.930 1.00 95.56 102 PHE A O 1
ATOM 817 N N . ASN A 1 103 ? -14.492 7.386 3.357 1.00 92.50 103 ASN A N 1
ATOM 818 C CA . ASN A 1 103 ? -15.956 7.326 3.314 1.00 92.50 103 ASN A CA 1
ATOM 819 C C . ASN A 1 103 ? -16.626 7.237 4.698 1.00 92.50 103 ASN A C 1
ATOM 821 O O . ASN A 1 103 ? -17.385 6.306 4.960 1.00 92.50 103 ASN A O 1
ATOM 825 N N . PHE A 1 104 ? -16.381 8.217 5.566 1.00 89.44 104 PHE A N 1
ATOM 826 C CA . PHE A 1 104 ? -16.898 8.268 6.934 1.00 89.44 104 PHE A CA 1
ATOM 827 C C . PHE A 1 104 ? -17.304 9.680 7.365 1.00 89.44 104 PHE A C 1
ATOM 829 O O . PHE A 1 104 ? -16.845 10.666 6.793 1.00 89.44 104 PHE A O 1
ATOM 836 N N . ASP A 1 105 ? -18.196 9.785 8.356 1.00 89.50 105 ASP A N 1
ATOM 837 C CA . ASP A 1 105 ? -18.579 11.081 8.929 1.00 89.50 105 ASP A CA 1
ATOM 838 C C . ASP A 1 105 ? -17.408 11.687 9.720 1.00 89.50 105 ASP A C 1
ATOM 840 O O . ASP A 1 105 ? -17.107 11.263 10.834 1.00 89.50 105 ASP A O 1
ATOM 844 N N . TYR A 1 106 ? -16.740 12.688 9.142 1.00 87.06 106 TYR A N 1
ATOM 845 C CA . TYR A 1 106 ? -15.572 13.345 9.735 1.00 87.06 106 TYR A CA 1
ATOM 846 C C . TYR A 1 106 ? -15.844 13.932 11.109 1.00 87.06 106 TYR A C 1
ATOM 848 O O . TYR A 1 106 ? -14.990 13.828 11.985 1.00 87.06 106 TYR A O 1
ATOM 856 N N . MET A 1 107 ? -17.009 14.551 11.304 1.00 87.38 107 MET A N 1
ATOM 857 C CA . MET A 1 107 ? -17.315 15.221 12.565 1.00 87.38 107 MET A CA 1
ATOM 858 C C . MET A 1 107 ? -17.594 14.196 13.661 1.00 87.38 107 MET A C 1
ATOM 860 O O . MET A 1 107 ? -17.105 14.353 14.782 1.00 87.38 107 MET A O 1
ATOM 864 N N . GLY A 1 108 ? -18.318 13.121 13.337 1.00 89.25 108 GLY A N 1
ATOM 865 C CA . GLY A 1 108 ? -18.490 11.972 14.222 1.00 89.25 108 GLY A CA 1
ATOM 866 C C . GLY A 1 108 ? -17.157 11.305 14.565 1.00 89.25 108 GLY A C 1
ATOM 867 O O . GLY A 1 108 ? -16.810 11.180 15.740 1.00 89.25 108 GLY A O 1
ATOM 868 N N . VAL A 1 109 ? -16.357 10.970 13.548 1.00 90.31 109 VAL A N 1
ATOM 869 C CA . VAL A 1 109 ? -15.051 10.322 13.731 1.00 90.31 109 VAL A CA 1
ATOM 870 C C . VAL A 1 109 ? -14.096 11.200 14.529 1.00 90.31 109 VAL A C 1
ATOM 872 O O . VAL A 1 109 ? -13.436 10.685 15.422 1.00 90.31 109 VAL A O 1
ATOM 875 N N . LEU A 1 110 ? -14.033 12.511 14.285 1.00 90.44 110 LEU A N 1
ATOM 876 C CA . LEU A 1 110 ? -13.167 13.417 15.044 1.00 90.44 110 LEU A CA 1
ATOM 877 C C . LEU A 1 110 ? -13.557 13.458 16.528 1.00 90.44 110 LEU A C 1
ATOM 879 O O . LEU A 1 110 ? -12.687 13.362 17.394 1.00 90.44 110 LEU A O 1
ATOM 883 N N . LYS A 1 111 ? -14.859 13.536 16.833 1.00 91.81 111 LYS A N 1
ATOM 884 C CA . LYS A 1 111 ? -15.360 13.477 18.217 1.00 91.81 111 LYS A CA 1
ATOM 885 C C . LYS A 1 111 ? -14.993 12.157 18.891 1.00 91.81 111 LYS A C 1
ATOM 887 O O . LYS A 1 111 ? -14.595 12.161 20.056 1.00 91.81 111 LYS A O 1
ATOM 892 N N . ASP A 1 112 ? -15.109 11.042 18.176 1.00 90.44 112 ASP A N 1
ATOM 893 C CA . ASP A 1 112 ? -14.747 9.724 18.697 1.00 90.44 112 ASP A CA 1
ATOM 894 C C . ASP A 1 112 ? -13.233 9.585 18.883 1.00 90.44 112 ASP A C 1
ATOM 896 O O . ASP A 1 112 ? -12.782 9.108 19.922 1.00 90.44 112 ASP A O 1
ATOM 900 N N . VAL A 1 113 ? -12.435 10.071 17.931 1.00 92.00 113 VAL A N 1
ATOM 901 C CA . VAL A 1 113 ? -10.969 10.095 17.998 1.00 92.00 113 VAL A CA 1
ATOM 902 C C . VAL A 1 113 ? -10.497 10.841 19.241 1.00 92.00 113 VAL A C 1
ATOM 904 O O . VAL A 1 113 ? -9.710 10.293 20.008 1.00 92.00 113 VAL A O 1
ATOM 907 N N . ILE A 1 114 ? -11.004 12.054 19.479 1.00 93.69 114 ILE A N 1
ATOM 908 C CA . ILE A 1 114 ? -10.614 12.875 20.635 1.00 93.69 114 ILE A CA 1
ATOM 909 C C . ILE A 1 114 ? -10.892 12.134 21.950 1.00 93.69 114 ILE A C 1
ATOM 911 O O . ILE A 1 114 ? -10.068 12.168 22.859 1.00 93.69 114 ILE A O 1
ATOM 915 N N . LYS A 1 115 ? -12.006 11.396 22.039 1.00 93.00 115 LYS A N 1
ATOM 916 C CA . LYS A 1 115 ? -12.350 10.588 23.222 1.00 93.00 115 LYS A CA 1
ATOM 917 C C . LYS A 1 115 ? -11.461 9.354 23.402 1.00 93.00 115 LYS A C 1
ATOM 919 O O . LYS A 1 115 ? -11.318 8.863 24.519 1.00 93.00 115 LYS A O 1
ATOM 924 N N . LEU A 1 116 ? -10.911 8.810 22.316 1.00 91.81 116 LEU A N 1
ATOM 925 C CA . LEU A 1 116 ? -10.044 7.627 22.350 1.00 91.81 116 LEU A CA 1
ATOM 926 C C . LEU A 1 116 ? -8.600 7.961 22.739 1.00 91.81 116 LEU A C 1
ATOM 928 O O . LEU A 1 116 ? -7.893 7.101 23.278 1.00 91.81 116 LEU A O 1
ATOM 932 N N . ILE A 1 117 ? -8.162 9.188 22.461 1.00 94.69 117 ILE A N 1
ATOM 933 C CA . ILE A 1 117 ? -6.825 9.662 22.791 1.00 94.69 117 ILE A CA 1
ATOM 934 C C . ILE A 1 117 ? -6.750 9.931 24.296 1.00 94.69 117 ILE A C 1
ATOM 936 O O . ILE A 1 117 ? -7.444 10.789 24.831 1.00 94.69 117 ILE A O 1
ATOM 940 N N . THR A 1 118 ? -5.856 9.223 24.987 1.00 96.31 118 THR A N 1
ATOM 941 C CA . THR A 1 118 ? -5.545 9.507 26.393 1.00 96.31 118 THR A CA 1
ATOM 942 C C . THR A 1 118 ? -4.131 10.074 26.517 1.00 96.31 118 THR A C 1
ATOM 944 O O . THR A 1 118 ? -3.231 9.581 25.828 1.00 96.31 118 THR A O 1
ATOM 947 N N . PRO A 1 119 ? -3.878 11.045 27.420 1.00 97.06 119 PRO A N 1
ATOM 948 C CA . PRO A 1 119 ? -2.543 11.621 27.609 1.00 97.06 119 PRO A CA 1
ATOM 949 C C . PRO A 1 119 ? -1.471 10.555 27.847 1.00 97.06 119 PRO A C 1
ATOM 951 O O . PRO A 1 119 ? -0.403 10.592 27.247 1.00 97.06 119 PRO A O 1
ATOM 954 N N . ARG A 1 120 ? -1.803 9.516 28.626 1.00 97.19 120 ARG A N 1
ATOM 955 C CA 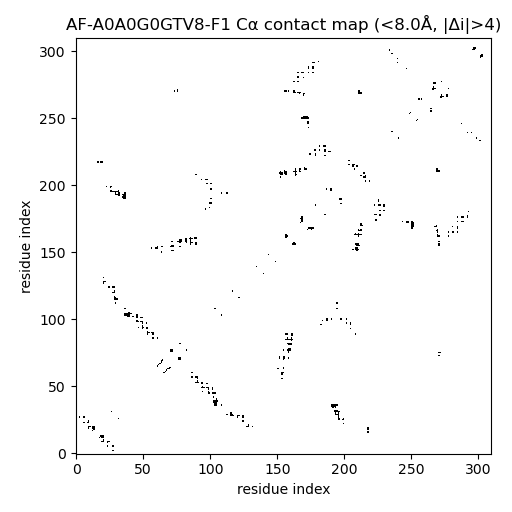. ARG A 1 120 ? -0.927 8.362 28.866 1.00 97.19 120 ARG A CA 1
ATOM 956 C C . ARG A 1 120 ? -0.468 7.682 27.571 1.00 97.19 120 ARG A C 1
ATOM 958 O O . ARG A 1 120 ? 0.696 7.309 27.466 1.00 97.19 120 ARG A O 1
ATOM 965 N N . ARG A 1 121 ? -1.362 7.484 26.596 1.00 96.56 121 ARG A N 1
ATOM 966 C CA . ARG A 1 121 ? -1.009 6.837 25.321 1.00 96.56 121 ARG A CA 1
ATOM 967 C C . ARG A 1 121 ? -0.118 7.723 24.468 1.00 96.56 121 ARG A C 1
ATOM 969 O O . ARG A 1 121 ? 0.831 7.205 23.886 1.00 96.56 121 ARG A O 1
ATOM 976 N N . ILE A 1 122 ? -0.398 9.027 24.432 1.00 97.25 122 ILE A N 1
ATOM 977 C CA . ILE A 1 122 ? 0.447 10.001 23.732 1.00 97.25 122 ILE A CA 1
ATOM 978 C C . ILE A 1 122 ? 1.846 10.001 24.345 1.00 97.25 122 ILE A C 1
ATOM 980 O O . ILE A 1 122 ? 2.810 9.791 23.622 1.00 97.25 122 ILE A O 1
ATOM 984 N N . ILE A 1 123 ? 1.955 10.160 25.669 1.00 97.94 123 ILE A N 1
ATOM 985 C CA . ILE A 1 123 ? 3.240 10.216 26.381 1.00 97.94 123 ILE A CA 1
ATOM 986 C C . ILE A 1 123 ? 4.062 8.957 26.102 1.00 97.94 123 ILE A C 1
ATOM 988 O O . ILE A 1 123 ? 5.210 9.060 25.684 1.00 97.94 123 ILE A O 1
ATOM 992 N N . ILE A 1 124 ? 3.466 7.769 26.254 1.00 97.81 124 ILE A N 1
ATOM 993 C CA . ILE A 1 124 ? 4.158 6.505 25.963 1.00 97.81 124 ILE A CA 1
ATOM 994 C C . ILE A 1 124 ? 4.599 6.448 24.496 1.00 97.81 124 ILE A C 1
ATOM 996 O O . ILE A 1 124 ? 5.730 6.068 24.221 1.00 97.81 124 ILE A O 1
ATOM 1000 N N . SER A 1 125 ? 3.751 6.868 23.557 1.00 97.25 125 SER A N 1
ATOM 1001 C CA . SER A 1 125 ? 4.092 6.871 22.128 1.00 97.25 125 SER A CA 1
ATOM 1002 C C . SER A 1 125 ? 5.240 7.823 21.803 1.00 97.25 125 SER A C 1
ATOM 1004 O O . SER A 1 125 ? 6.134 7.466 21.043 1.00 97.25 125 SER A O 1
ATOM 1006 N N . VAL A 1 126 ? 5.247 9.015 22.403 1.00 97.56 126 VAL A N 1
ATOM 1007 C CA . VAL A 1 126 ? 6.330 9.996 22.259 1.00 97.56 126 VAL A CA 1
ATOM 1008 C C . VAL A 1 126 ? 7.624 9.440 22.843 1.00 97.56 126 VAL A C 1
ATOM 1010 O O . VAL A 1 126 ? 8.645 9.477 22.165 1.00 97.56 126 VAL A O 1
ATOM 1013 N N . ILE A 1 127 ? 7.584 8.854 24.045 1.00 97.44 127 ILE A N 1
ATOM 1014 C CA . ILE A 1 127 ? 8.748 8.196 24.655 1.00 97.44 127 ILE A CA 1
ATOM 1015 C C . ILE A 1 127 ? 9.282 7.099 23.728 1.00 97.44 127 ILE A C 1
ATOM 1017 O O . ILE A 1 127 ? 10.480 7.055 23.468 1.00 97.44 127 ILE A O 1
ATOM 1021 N N . MET A 1 128 ? 8.411 6.255 23.170 1.00 95.94 128 MET A N 1
ATOM 1022 C CA . MET A 1 128 ? 8.822 5.210 22.231 1.00 95.94 128 MET A CA 1
ATOM 1023 C C . MET A 1 128 ? 9.462 5.776 20.961 1.00 95.94 128 MET A C 1
ATOM 1025 O O . MET A 1 128 ? 10.471 5.237 20.521 1.00 95.94 128 MET A O 1
ATOM 1029 N N . LEU A 1 129 ? 8.931 6.863 20.389 1.00 95.25 129 LEU A N 1
ATOM 1030 C CA . LEU A 1 129 ? 9.543 7.526 19.230 1.00 95.25 129 LEU A CA 1
ATOM 1031 C C . LEU A 1 129 ? 10.908 8.120 19.559 1.00 95.25 129 LEU A C 1
ATOM 1033 O O . LEU A 1 129 ? 11.829 7.990 18.756 1.00 95.25 129 LEU A O 1
ATOM 1037 N N . VAL A 1 130 ? 11.040 8.765 20.719 1.00 96.00 130 VAL A N 1
ATOM 1038 C CA . VAL A 1 130 ? 12.303 9.358 21.171 1.00 96.00 130 VAL A CA 1
ATOM 1039 C C . VAL A 1 130 ? 13.343 8.268 21.390 1.00 96.00 130 VAL A C 1
ATOM 1041 O O . VAL A 1 130 ? 14.434 8.370 20.838 1.00 96.00 130 VAL A O 1
ATOM 1044 N N . LEU A 1 131 ? 12.993 7.202 22.114 1.00 94.88 131 LEU A N 1
ATOM 1045 C CA . LEU A 1 131 ? 13.881 6.061 22.327 1.00 94.88 131 LEU A CA 1
ATOM 1046 C C . LEU A 1 131 ? 14.259 5.414 20.996 1.00 94.88 131 LEU A C 1
ATOM 1048 O O . LEU A 1 131 ? 15.438 5.233 20.728 1.00 94.88 131 LEU A O 1
ATOM 1052 N N . PHE A 1 132 ? 13.290 5.132 20.126 1.00 92.94 132 PHE A N 1
ATOM 1053 C CA . PHE A 1 132 ? 13.561 4.557 18.812 1.00 92.94 132 PHE A CA 1
ATOM 1054 C C . PHE A 1 132 ? 14.509 5.434 17.983 1.00 92.94 132 PHE A C 1
ATOM 1056 O O . PHE A 1 132 ? 15.473 4.930 17.409 1.00 92.94 132 PHE A O 1
ATOM 1063 N N . LYS A 1 133 ? 14.279 6.753 17.948 1.00 91.06 133 LYS A N 1
ATOM 1064 C CA . LYS A 1 133 ? 15.141 7.698 17.229 1.00 91.06 133 LYS A CA 1
ATOM 1065 C C . LYS A 1 133 ? 16.542 7.760 17.841 1.00 91.06 133 LYS A C 1
ATOM 1067 O O . LYS A 1 133 ? 17.509 7.770 17.088 1.00 91.06 133 LYS A O 1
ATOM 1072 N N . PHE A 1 134 ? 16.642 7.758 19.170 1.00 93.38 134 PHE A N 1
ATOM 1073 C CA . PHE A 1 134 ? 17.907 7.714 19.899 1.00 93.38 134 PHE A CA 1
ATOM 1074 C C . PHE A 1 134 ? 18.690 6.437 19.576 1.00 93.38 134 PHE A C 1
ATOM 1076 O O . PHE A 1 134 ? 19.827 6.520 19.129 1.00 93.38 134 PHE A O 1
ATOM 1083 N N . PHE A 1 135 ? 18.070 5.260 19.705 1.00 91.25 135 PHE A N 1
ATOM 1084 C CA . PHE A 1 135 ? 18.704 3.983 19.367 1.00 91.25 135 PHE A CA 1
ATOM 1085 C C . PHE A 1 135 ? 19.133 3.933 17.901 1.00 91.25 135 PHE A C 1
ATOM 1087 O O . PHE A 1 135 ? 20.265 3.556 17.613 1.00 91.25 135 PHE A O 1
ATOM 1094 N N . ARG A 1 136 ? 18.270 4.361 16.970 1.00 89.19 136 ARG A N 1
ATOM 1095 C CA . ARG A 1 136 ? 18.640 4.455 15.554 1.00 89.19 136 ARG A CA 1
ATOM 1096 C C . ARG A 1 136 ? 19.871 5.344 15.390 1.00 89.19 136 ARG A C 1
ATOM 1098 O O . ARG A 1 136 ? 20.853 4.882 14.846 1.00 89.19 136 ARG A O 1
ATOM 1105 N N . GLN A 1 137 ? 19.854 6.573 15.896 1.00 88.75 137 GLN A N 1
ATOM 1106 C CA . GLN A 1 137 ? 20.956 7.520 15.709 1.00 88.75 137 GLN A CA 1
ATOM 1107 C C . GLN A 1 137 ? 22.280 7.054 16.336 1.00 88.75 137 GLN A C 1
ATOM 1109 O O . GLN A 1 137 ? 23.336 7.333 15.779 1.00 88.75 137 GLN A O 1
ATOM 1114 N N . THR A 1 138 ? 22.229 6.346 17.465 1.00 91.75 138 THR A N 1
ATOM 1115 C CA . THR A 1 138 ? 23.423 5.855 18.166 1.00 91.75 138 THR A CA 1
ATOM 1116 C C . THR A 1 138 ? 24.015 4.602 17.521 1.00 91.75 138 THR A C 1
ATOM 1118 O O . THR A 1 138 ? 25.232 4.448 17.502 1.00 91.75 138 THR A O 1
ATOM 1121 N N . TYR A 1 139 ? 23.174 3.696 17.010 1.00 88.25 139 TYR A N 1
ATOM 1122 C CA . TYR A 1 139 ? 23.610 2.362 16.575 1.00 88.25 139 TYR A CA 1
ATOM 1123 C C . TYR A 1 139 ? 23.509 2.117 15.066 1.00 88.25 139 TYR A C 1
ATOM 1125 O O . TYR A 1 139 ? 24.078 1.144 14.576 1.00 88.25 139 TYR A O 1
ATOM 1133 N N . SER A 1 140 ? 22.801 2.957 14.305 1.00 85.38 140 SER A N 1
ATOM 1134 C CA . SER A 1 140 ? 22.825 2.869 12.846 1.00 85.38 140 SER A CA 1
ATOM 1135 C C . SER A 1 140 ? 24.079 3.544 12.312 1.00 85.38 140 SER A C 1
ATOM 1137 O O . SER A 1 140 ? 24.405 4.655 12.729 1.00 85.38 140 SER A O 1
ATOM 1139 N N . LEU A 1 141 ? 24.724 2.922 11.324 1.00 83.44 141 LEU A N 1
ATOM 1140 C CA . LEU A 1 141 ? 25.694 3.619 10.482 1.00 83.44 141 LEU A CA 1
ATOM 1141 C C . LEU A 1 141 ? 25.064 4.911 9.929 1.00 83.44 141 LEU A C 1
ATOM 1143 O O . LEU A 1 141 ? 23.840 4.954 9.767 1.00 83.44 141 LEU A O 1
ATOM 1147 N N . PRO A 1 142 ? 25.857 5.953 9.624 1.00 75.88 142 PRO A N 1
ATOM 1148 C CA . PRO A 1 142 ? 25.364 7.143 8.940 1.00 75.88 142 PRO A CA 1
ATOM 1149 C C . PRO A 1 142 ? 24.812 6.752 7.560 1.00 75.88 142 PRO A C 1
ATOM 1151 O O . PRO A 1 142 ? 25.516 6.715 6.557 1.00 75.88 142 PRO A O 1
ATOM 1154 N N . THR A 1 143 ? 23.536 6.384 7.523 1.00 67.06 143 THR A N 1
ATOM 1155 C CA . THR A 1 143 ? 22.772 6.136 6.303 1.00 67.06 143 THR A CA 1
ATOM 1156 C C . THR A 1 143 ? 22.236 7.456 5.771 1.00 67.06 143 THR A C 1
ATOM 1158 O O . THR A 1 143 ? 22.049 8.394 6.548 1.00 67.06 143 THR A O 1
ATOM 1161 N N . ALA A 1 144 ? 21.924 7.498 4.473 1.00 59.25 144 ALA A N 1
ATOM 1162 C CA . ALA A 1 144 ? 21.269 8.631 3.827 1.00 59.25 144 ALA A CA 1
ATOM 1163 C C . ALA A 1 144 ? 20.139 9.223 4.692 1.00 59.25 144 ALA A C 1
ATOM 1165 O O . ALA A 1 144 ? 19.342 8.500 5.303 1.00 59.25 144 ALA A O 1
ATOM 1166 N N . GLU A 1 145 ? 20.100 10.552 4.768 1.00 61.62 145 GLU A N 1
ATOM 1167 C CA . GLU A 1 145 ? 19.139 11.278 5.588 1.00 61.62 145 GLU A CA 1
ATOM 1168 C C . GLU A 1 145 ? 17.689 11.006 5.138 1.00 61.62 145 GLU A C 1
ATOM 1170 O O . GLU A 1 145 ? 17.410 10.721 3.975 1.00 61.62 145 GLU A O 1
ATOM 1175 N N . ASN A 1 146 ? 16.724 11.148 6.055 1.00 66.88 146 ASN A N 1
ATOM 1176 C CA . ASN A 1 146 ? 15.296 10.918 5.786 1.00 66.88 146 ASN A CA 1
ATOM 1177 C C . ASN A 1 146 ? 14.702 11.623 4.530 1.00 66.88 146 ASN A C 1
ATOM 1179 O O . ASN A 1 146 ? 13.808 11.019 3.931 1.00 66.88 146 ASN A O 1
ATOM 1183 N N . PRO A 1 147 ? 15.113 12.840 4.096 1.00 71.62 147 PRO A N 1
ATOM 1184 C CA . PRO A 1 147 ? 14.590 13.432 2.856 1.00 71.62 147 PRO A CA 1
ATOM 1185 C C . PRO A 1 147 ? 14.931 12.629 1.594 1.00 71.62 147 PRO A C 1
ATOM 1187 O O . PRO A 1 147 ? 14.142 12.629 0.650 1.00 71.62 147 PRO A O 1
ATOM 1190 N N . GLU A 1 148 ? 16.048 11.900 1.585 1.00 81.06 148 GLU A N 1
ATOM 1191 C CA . GLU A 1 148 ? 16.465 11.102 0.430 1.00 81.06 148 GLU A CA 1
ATOM 1192 C C . GLU A 1 148 ? 15.513 9.937 0.171 1.00 81.06 148 GLU A C 1
ATOM 1194 O O . GLU A 1 148 ? 15.180 9.652 -0.975 1.00 81.06 148 GLU A O 1
ATOM 1199 N N . VAL A 1 149 ? 14.996 9.313 1.230 1.00 84.19 149 VAL A N 1
ATOM 1200 C CA . VAL A 1 149 ? 14.051 8.193 1.116 1.00 84.19 149 VAL A CA 1
ATOM 1201 C C . VAL A 1 149 ? 12.742 8.649 0.472 1.00 84.19 149 VAL A C 1
ATOM 1203 O O . VAL A 1 149 ? 12.277 8.044 -0.491 1.00 84.19 149 VAL A O 1
ATOM 1206 N N . LEU A 1 150 ? 12.172 9.764 0.945 1.00 87.81 150 LEU A N 1
ATOM 1207 C CA . LEU A 1 150 ? 10.945 10.311 0.361 1.00 87.81 150 LEU A CA 1
ATOM 1208 C C . LEU A 1 150 ? 11.156 10.720 -1.103 1.00 87.81 150 LEU A C 1
ATOM 1210 O O . LEU A 1 150 ? 10.288 10.476 -1.941 1.00 87.81 150 LEU A O 1
ATOM 1214 N N . ARG A 1 151 ? 12.320 11.303 -1.420 1.00 90.06 151 ARG A N 1
ATOM 1215 C CA . ARG A 1 151 ? 12.717 11.619 -2.796 1.00 90.06 151 ARG A CA 1
ATOM 1216 C C . ARG A 1 151 ? 12.743 10.362 -3.664 1.00 90.06 151 ARG A C 1
ATOM 1218 O O . ARG A 1 151 ? 12.150 10.373 -4.740 1.00 90.06 151 ARG A O 1
ATOM 1225 N N . VAL A 1 152 ? 13.386 9.285 -3.207 1.00 89.06 152 VAL A N 1
ATOM 1226 C CA . VAL A 1 152 ? 13.435 8.005 -3.934 1.00 89.06 152 VAL A CA 1
ATOM 1227 C C . VAL A 1 152 ? 12.023 7.485 -4.197 1.00 89.06 152 VAL A C 1
ATOM 1229 O O . VAL A 1 152 ? 11.712 7.122 -5.329 1.00 89.06 152 VAL A O 1
ATOM 1232 N N . TYR A 1 153 ? 11.139 7.512 -3.200 1.00 91.00 153 TYR A N 1
ATOM 1233 C CA . TYR A 1 153 ? 9.774 6.990 -3.338 1.00 91.00 153 TYR A CA 1
ATOM 1234 C C . TYR A 1 153 ? 8.957 7.781 -4.358 1.00 91.00 153 TYR A C 1
ATOM 1236 O O . TYR A 1 153 ? 8.296 7.200 -5.214 1.00 91.00 153 TYR A O 1
ATOM 1244 N N . LEU A 1 154 ? 9.045 9.112 -4.312 1.00 93.56 154 LEU A N 1
ATOM 1245 C CA . LEU A 1 154 ? 8.324 9.979 -5.242 1.00 93.56 154 LEU A CA 1
ATOM 1246 C C . LEU A 1 154 ? 8.875 9.864 -6.668 1.00 93.56 154 LEU A C 1
ATOM 1248 O O . LEU A 1 154 ? 8.098 9.718 -7.607 1.00 93.56 154 LEU A O 1
ATOM 1252 N N . LEU A 1 155 ? 10.198 9.891 -6.852 1.00 93.88 155 LEU A N 1
ATOM 1253 C CA . LEU A 1 155 ? 10.800 9.873 -8.190 1.00 93.88 155 LEU A CA 1
ATOM 1254 C C . LEU A 1 155 ? 10.752 8.491 -8.852 1.00 93.88 155 LEU A C 1
ATOM 1256 O O . LEU A 1 155 ? 10.554 8.401 -10.061 1.00 93.88 155 LEU A O 1
ATOM 1260 N N . SER A 1 156 ? 10.882 7.411 -8.082 1.00 93.75 156 SER A N 1
ATOM 1261 C CA . SER A 1 156 ? 10.748 6.045 -8.611 1.00 93.75 156 SER A CA 1
ATOM 1262 C C . SER A 1 156 ? 9.324 5.741 -9.094 1.00 93.75 156 SER A C 1
ATOM 1264 O O . SER A 1 156 ? 9.137 4.953 -10.019 1.00 93.75 156 SER A O 1
ATOM 1266 N N . SER A 1 157 ? 8.317 6.424 -8.534 1.00 95.06 157 SER A N 1
ATOM 1267 C CA . SER A 1 157 ? 6.914 6.280 -8.938 1.00 95.06 157 SER A CA 1
ATOM 1268 C C . SER A 1 157 ? 6.602 6.828 -10.335 1.00 95.06 157 SER A C 1
ATOM 1270 O O . SER A 1 157 ? 5.588 6.440 -10.920 1.00 95.06 157 SER A O 1
ATOM 1272 N N . ILE A 1 158 ? 7.463 7.707 -10.873 1.00 96.12 158 ILE A N 1
ATOM 1273 C CA . ILE A 1 158 ? 7.232 8.394 -12.153 1.00 96.12 158 ILE A CA 1
ATOM 1274 C C . ILE A 1 158 ? 8.120 7.932 -13.309 1.00 96.12 158 ILE A C 1
ATOM 1276 O O . ILE A 1 158 ? 8.002 8.478 -14.404 1.00 96.12 158 ILE A O 1
ATOM 1280 N N . GLN A 1 159 ? 8.972 6.926 -13.100 1.00 95.00 159 GLN A N 1
ATOM 1281 C CA . GLN A 1 159 ? 9.860 6.416 -14.151 1.00 95.00 159 GLN A CA 1
ATOM 1282 C C . GLN A 1 159 ? 9.080 5.930 -15.379 1.00 95.00 159 GLN A C 1
ATOM 1284 O O . GLN A 1 159 ? 9.443 6.279 -16.498 1.00 95.00 159 GLN A O 1
ATOM 1289 N N . LEU A 1 160 ? 7.985 5.191 -15.159 1.00 96.12 160 LEU A N 1
ATOM 1290 C CA . LEU A 1 160 ? 7.019 4.778 -16.179 1.00 96.12 160 LEU A CA 1
ATOM 1291 C C . LEU A 1 160 ? 5.592 4.819 -15.592 1.00 96.12 160 LEU A C 1
ATOM 1293 O O . LEU A 1 160 ? 5.422 4.677 -14.374 1.00 96.12 160 LEU A O 1
ATOM 1297 N N . PRO A 1 161 ? 4.543 4.988 -16.416 1.00 97.38 161 PRO A N 1
ATOM 1298 C CA . PRO A 1 161 ? 3.174 5.082 -15.921 1.00 97.38 161 PRO A CA 1
ATOM 1299 C C . PRO A 1 161 ? 2.759 3.820 -15.167 1.00 97.38 161 PRO A C 1
ATOM 1301 O O . PRO A 1 161 ? 2.909 2.720 -15.674 1.00 97.38 161 PRO A O 1
ATOM 1304 N N . PHE A 1 162 ? 2.220 3.951 -13.952 1.00 97.62 162 PHE A N 1
ATOM 1305 C CA . PHE A 1 162 ? 1.825 2.800 -13.120 1.00 97.62 162 PHE A CA 1
ATOM 1306 C C . PHE A 1 162 ? 2.942 1.769 -12.849 1.00 97.62 162 PHE A C 1
ATOM 1308 O O . PHE A 1 162 ? 2.632 0.643 -12.450 1.00 97.62 162 PHE A O 1
ATOM 1315 N N . ILE A 1 163 ? 4.227 2.125 -12.994 1.00 96.62 163 ILE A N 1
ATOM 1316 C CA . ILE A 1 163 ? 5.346 1.193 -12.766 1.00 96.62 163 ILE A CA 1
ATOM 1317 C C . ILE A 1 163 ? 5.276 0.537 -11.388 1.00 96.62 163 ILE A C 1
ATOM 1319 O O . ILE A 1 163 ? 5.456 -0.672 -11.268 1.00 96.62 163 ILE A O 1
ATOM 1323 N N . PHE A 1 164 ? 4.914 1.297 -10.355 1.00 97.00 164 PHE A N 1
ATOM 1324 C CA . PHE A 1 164 ? 4.737 0.779 -9.001 1.00 97.00 164 PHE A CA 1
ATOM 1325 C C . PHE A 1 164 ? 3.674 -0.319 -8.922 1.00 97.00 164 PHE A C 1
ATOM 1327 O O . PHE A 1 164 ? 3.864 -1.318 -8.236 1.00 97.00 164 PHE A O 1
ATOM 1334 N N . LEU A 1 165 ? 2.582 -0.196 -9.677 1.00 97.44 165 LEU A N 1
ATOM 1335 C CA . LEU A 1 165 ? 1.514 -1.184 -9.667 1.00 97.44 165 LEU A CA 1
ATOM 1336 C C . LEU A 1 165 ? 1.938 -2.478 -10.362 1.00 97.44 165 LEU A C 1
ATOM 1338 O O . LEU A 1 165 ? 1.702 -3.557 -9.821 1.00 97.44 165 LEU A O 1
ATOM 1342 N N . VAL A 1 166 ? 2.589 -2.363 -11.525 1.00 97.44 166 VAL A N 1
ATOM 1343 C CA . VAL A 1 166 ? 3.176 -3.514 -12.231 1.00 97.44 166 VAL A CA 1
ATOM 1344 C C . VAL A 1 166 ? 4.165 -4.218 -11.309 1.00 97.44 166 VAL A C 1
ATOM 1346 O O . VAL A 1 166 ? 4.086 -5.426 -11.120 1.00 97.44 166 VAL A O 1
ATOM 1349 N N . SER A 1 167 ? 5.010 -3.443 -10.636 1.00 96.38 167 SER A N 1
ATOM 1350 C CA . SER A 1 167 ? 6.015 -3.950 -9.705 1.00 96.38 167 SER A CA 1
ATOM 1351 C C . SER A 1 167 ? 5.401 -4.713 -8.540 1.00 96.38 167 SER A C 1
ATOM 1353 O O . SER A 1 167 ? 5.840 -5.823 -8.249 1.00 96.38 167 SER A O 1
ATOM 1355 N N . HIS A 1 168 ? 4.337 -4.187 -7.925 1.00 97.31 168 HIS A N 1
ATOM 1356 C CA . HIS A 1 168 ? 3.645 -4.880 -6.838 1.00 97.31 168 HIS A CA 1
ATOM 1357 C C . HIS A 1 168 ? 2.997 -6.178 -7.307 1.00 97.31 168 HIS A C 1
ATOM 1359 O O . HIS A 1 168 ? 3.076 -7.172 -6.591 1.00 97.31 168 HIS A O 1
ATOM 1365 N N . VAL A 1 169 ? 2.389 -6.206 -8.497 1.00 96.94 169 VAL A N 1
ATOM 1366 C CA . VAL A 1 169 ? 1.816 -7.442 -9.055 1.00 96.94 169 VAL A CA 1
ATOM 1367 C C . VAL A 1 169 ? 2.913 -8.458 -9.373 1.00 96.94 169 VAL A C 1
ATOM 1369 O O . VAL A 1 169 ? 2.763 -9.627 -9.031 1.00 96.94 169 VAL A O 1
ATOM 1372 N N . THR A 1 170 ? 4.032 -8.036 -9.960 1.00 95.25 170 THR A N 1
ATOM 1373 C CA . THR A 1 170 ? 5.167 -8.927 -10.238 1.00 95.25 170 THR A CA 1
ATOM 1374 C C . THR A 1 170 ? 5.801 -9.456 -8.950 1.00 95.25 170 THR A C 1
ATOM 1376 O O . THR A 1 170 ? 6.213 -10.610 -8.903 1.00 95.25 170 THR A O 1
ATOM 1379 N N . TYR A 1 171 ? 5.898 -8.633 -7.903 1.00 95.44 171 TYR A N 1
ATOM 1380 C CA . TYR A 1 171 ? 6.570 -8.995 -6.655 1.00 95.44 171 TYR A CA 1
ATOM 1381 C C . TYR A 1 171 ? 5.690 -9.832 -5.719 1.00 95.44 171 TYR A C 1
ATOM 1383 O O . TYR A 1 171 ? 6.122 -10.861 -5.209 1.00 95.44 171 TYR A O 1
ATOM 1391 N N . TYR A 1 172 ? 4.454 -9.392 -5.481 1.00 96.50 172 TYR A N 1
ATOM 1392 C CA . TYR A 1 172 ? 3.521 -10.035 -4.550 1.00 96.50 172 TYR A CA 1
ATOM 1393 C C . TYR A 1 172 ? 2.572 -11.024 -5.237 1.00 96.50 172 TYR A C 1
ATOM 1395 O O . TYR A 1 172 ? 1.857 -11.767 -4.563 1.00 96.50 172 TYR A O 1
ATOM 1403 N N . GLY A 1 173 ? 2.549 -11.046 -6.569 1.00 96.44 173 GLY A N 1
ATOM 1404 C CA . GLY A 1 173 ? 1.727 -11.949 -7.358 1.00 96.44 173 GLY A CA 1
ATOM 1405 C C . GLY A 1 173 ? 0.262 -11.507 -7.491 1.00 96.44 173 GLY A C 1
ATOM 1406 O O . GLY A 1 173 ? -0.098 -10.345 -7.255 1.00 96.44 173 GLY A O 1
ATOM 1407 N N . PRO A 1 174 ? -0.636 -12.442 -7.858 1.00 97.44 174 PRO A N 1
ATOM 1408 C CA . PRO A 1 174 ? -2.028 -12.131 -8.190 1.00 97.44 174 PRO A CA 1
ATOM 1409 C C . PRO A 1 174 ? -2.866 -11.629 -7.002 1.00 97.44 174 PRO A C 1
ATOM 1411 O O . PRO A 1 174 ? -3.975 -11.129 -7.202 1.00 97.44 174 PRO A O 1
ATOM 1414 N N . ILE A 1 175 ? -2.362 -11.705 -5.764 1.00 98.00 175 ILE A N 1
ATOM 1415 C CA . ILE A 1 175 ? -3.063 -11.163 -4.593 1.00 98.00 175 ILE A CA 1
ATOM 1416 C C . ILE A 1 175 ? -3.262 -9.646 -4.691 1.00 98.00 175 ILE A C 1
ATOM 1418 O O . ILE A 1 175 ? -4.300 -9.149 -4.263 1.00 98.00 175 ILE A O 1
ATOM 1422 N N . VAL A 1 176 ? -2.335 -8.910 -5.316 1.00 97.88 176 VAL A N 1
ATOM 1423 C CA . VAL A 1 176 ? -2.472 -7.457 -5.528 1.00 97.88 176 VAL A CA 1
ATOM 1424 C C . VAL A 1 176 ? -3.651 -7.153 -6.447 1.00 97.88 176 VAL A C 1
ATOM 1426 O O . VAL A 1 176 ? -4.424 -6.235 -6.181 1.00 97.88 176 VAL A O 1
ATOM 1429 N N . LEU A 1 177 ? -3.867 -7.981 -7.471 1.00 97.81 177 LEU A N 1
ATOM 1430 C CA . LEU A 1 177 ? -5.018 -7.857 -8.365 1.00 97.81 177 LEU A CA 1
ATOM 1431 C C . LEU A 1 177 ? -6.329 -8.090 -7.604 1.00 97.81 177 LEU A C 1
ATOM 1433 O O . LEU A 1 177 ? -7.283 -7.328 -7.760 1.00 97.81 177 LEU A O 1
ATOM 1437 N N . LEU A 1 178 ? -6.374 -9.089 -6.715 1.00 97.75 178 LEU A N 1
ATOM 1438 C CA . LEU A 1 178 ? -7.532 -9.297 -5.840 1.00 97.75 178 LEU A CA 1
ATOM 1439 C C . LEU A 1 178 ? -7.743 -8.113 -4.886 1.00 97.75 178 LEU A C 1
ATOM 1441 O O . LEU A 1 178 ? -8.879 -7.664 -4.729 1.00 97.75 178 LEU A O 1
ATOM 1445 N N . ILE A 1 179 ? -6.674 -7.563 -4.304 1.00 98.00 179 ILE A N 1
ATOM 1446 C CA . ILE A 1 179 ? -6.737 -6.357 -3.467 1.00 98.00 179 ILE A CA 1
ATOM 1447 C C . ILE A 1 179 ? -7.390 -5.210 -4.242 1.00 98.00 179 ILE A C 1
ATOM 1449 O O . ILE A 1 179 ? -8.314 -4.584 -3.727 1.00 98.00 179 ILE A O 1
ATOM 1453 N N . MET A 1 180 ? -6.984 -4.969 -5.490 1.00 97.31 180 MET A N 1
ATOM 1454 C CA . MET A 1 180 ? -7.579 -3.928 -6.334 1.00 97.31 180 MET A CA 1
ATOM 1455 C C . MET A 1 180 ? -9.064 -4.184 -6.616 1.00 97.31 180 MET A C 1
ATOM 1457 O O . MET A 1 180 ? -9.898 -3.296 -6.427 1.00 97.31 180 MET A O 1
ATOM 1461 N N . LEU A 1 181 ? -9.417 -5.405 -7.032 1.00 96.31 181 LEU A N 1
ATOM 1462 C CA . LEU A 1 181 ? -10.795 -5.771 -7.380 1.00 96.31 181 LEU A CA 1
ATOM 1463 C C . LEU A 1 181 ? -11.742 -5.696 -6.173 1.00 96.31 181 LEU A C 1
ATOM 1465 O O . LEU A 1 181 ? -12.915 -5.332 -6.311 1.00 96.31 181 LEU A O 1
ATOM 1469 N N . PHE A 1 182 ? -11.238 -6.002 -4.977 1.00 96.56 182 PHE A N 1
ATOM 1470 C CA . PHE A 1 182 ? -11.996 -5.961 -3.730 1.00 96.56 182 PHE A CA 1
ATOM 1471 C C . PHE A 1 182 ? -11.758 -4.698 -2.898 1.00 96.56 182 PHE A C 1
ATOM 1473 O O . PHE A 1 182 ? -12.324 -4.595 -1.806 1.00 96.56 182 PHE A O 1
ATOM 1480 N N . TRP A 1 183 ? -11.023 -3.706 -3.413 1.00 97.44 183 TRP A N 1
ATOM 1481 C CA . TRP A 1 183 ? -10.528 -2.574 -2.628 1.00 97.44 183 TRP A CA 1
ATOM 1482 C C . TRP A 1 183 ? -11.627 -1.858 -1.842 1.00 97.44 183 TRP A C 1
ATOM 1484 O O . TRP A 1 183 ? -11.533 -1.710 -0.630 1.00 97.44 183 TRP A O 1
ATOM 1494 N N . LYS A 1 184 ? -12.757 -1.532 -2.483 1.00 95.50 184 LYS A N 1
ATOM 1495 C CA . LYS A 1 184 ? -13.896 -0.882 -1.805 1.00 95.50 184 LYS A CA 1
ATOM 1496 C C . LYS A 1 184 ? 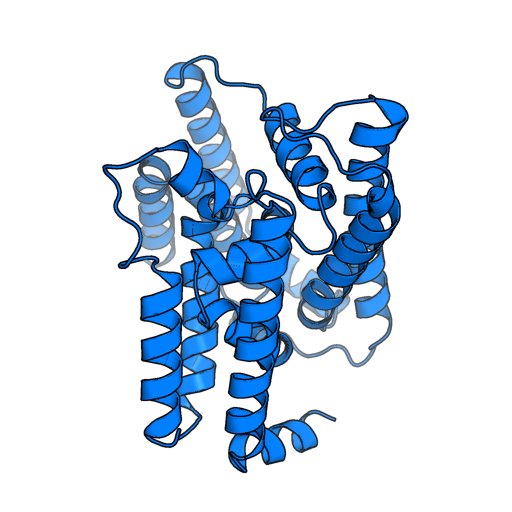-14.431 -1.697 -0.615 1.00 95.50 184 LYS A C 1
ATOM 1498 O O . LYS A 1 184 ? -14.838 -1.121 0.394 1.00 95.50 184 LYS A O 1
ATOM 1503 N N . LYS A 1 185 ? -14.474 -3.031 -0.727 1.00 94.44 185 LYS A N 1
ATOM 1504 C CA . LYS A 1 185 ? -14.926 -3.913 0.363 1.00 94.44 185 LYS A CA 1
ATOM 1505 C C . LYS A 1 185 ? -13.863 -4.008 1.456 1.00 94.44 185 LYS A C 1
ATOM 1507 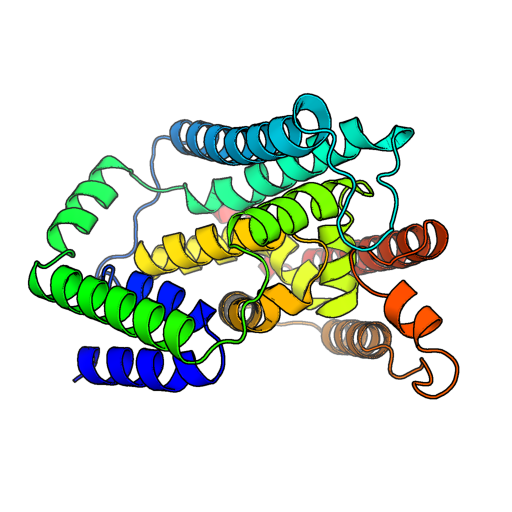O O . LYS A 1 185 ? -14.224 -3.946 2.627 1.00 94.44 185 LYS A O 1
ATOM 1512 N N . ILE A 1 186 ? -12.590 -4.092 1.067 1.00 97.38 186 ILE A N 1
ATOM 1513 C CA . ILE A 1 186 ? -11.437 -4.077 1.976 1.00 97.38 186 ILE A CA 1
ATOM 1514 C C . ILE A 1 186 ? -11.453 -2.792 2.806 1.00 97.38 186 ILE A C 1
ATOM 1516 O O . ILE A 1 186 ? -11.465 -2.866 4.031 1.00 97.38 186 ILE A O 1
ATOM 1520 N N . SER A 1 187 ? -11.586 -1.623 2.173 1.00 97.06 187 SER A N 1
ATOM 1521 C CA . SER A 1 187 ? -11.681 -0.331 2.862 1.00 97.06 187 SER A CA 1
ATOM 1522 C C . SER A 1 187 ? -12.857 -0.283 3.835 1.00 97.06 187 SER A C 1
ATOM 1524 O O . SER A 1 187 ? -12.690 0.142 4.973 1.00 97.06 187 SER A O 1
ATOM 1526 N N . LYS A 1 188 ? -14.043 -0.770 3.435 1.00 94.75 188 LYS A N 1
ATOM 1527 C CA . LYS A 1 188 ? -15.211 -0.828 4.330 1.00 94.75 188 LYS A CA 1
ATOM 1528 C C . LYS A 1 188 ? -14.953 -1.716 5.547 1.00 94.75 188 LYS A C 1
ATOM 1530 O O . LYS A 1 188 ? -15.317 -1.350 6.662 1.00 94.75 188 LYS A O 1
ATOM 1535 N N . LEU A 1 189 ? -14.330 -2.873 5.335 1.00 95.50 189 LEU A N 1
ATOM 1536 C CA . LEU A 1 189 ? -13.976 -3.785 6.414 1.00 95.50 189 LEU A CA 1
ATOM 1537 C C . LEU A 1 189 ? -12.958 -3.140 7.362 1.00 95.50 189 LEU A C 1
ATOM 1539 O O . LEU A 1 189 ? -13.182 -3.156 8.567 1.00 95.50 189 LEU A O 1
ATOM 1543 N N . ILE A 1 190 ? -11.912 -2.509 6.825 1.00 96.69 190 ILE A N 1
ATOM 1544 C CA . ILE A 1 190 ? -10.887 -1.764 7.571 1.00 96.69 190 ILE A CA 1
ATOM 1545 C C . ILE A 1 190 ? -11.511 -0.650 8.421 1.00 96.69 190 ILE A C 1
ATOM 1547 O O . ILE A 1 190 ? -11.249 -0.579 9.621 1.00 96.69 190 ILE A O 1
ATOM 1551 N N . MET A 1 191 ? -12.393 0.172 7.843 1.00 95.00 191 MET A N 1
ATOM 1552 C CA . MET A 1 191 ? -13.106 1.227 8.578 1.00 95.00 191 MET A CA 1
ATOM 1553 C C . MET A 1 191 ? -13.934 0.661 9.743 1.00 95.00 191 MET A C 1
ATOM 1555 O O . MET A 1 191 ? -14.028 1.283 10.800 1.00 95.00 191 MET A O 1
ATOM 1559 N N . GLY A 1 192 ? -14.465 -0.558 9.605 1.00 93.62 192 GLY A N 1
ATOM 1560 C CA . GLY A 1 192 ? -15.165 -1.263 10.682 1.00 93.62 192 GLY A CA 1
ATOM 1561 C C . GLY A 1 192 ? -14.294 -1.607 11.901 1.00 93.62 192 GLY A C 1
ATOM 1562 O O . GLY A 1 192 ? -14.836 -1.832 12.983 1.00 93.62 192 GLY A O 1
ATOM 1563 N N . TYR A 1 193 ? -12.962 -1.629 11.769 1.00 95.06 193 TYR A N 1
ATOM 1564 C CA . TYR A 1 193 ? -12.033 -1.816 12.895 1.00 95.06 193 TYR A CA 1
ATOM 1565 C C . TYR A 1 193 ? -11.645 -0.493 13.580 1.00 95.06 193 TYR A C 1
ATOM 1567 O O . TYR A 1 193 ? -11.149 -0.518 14.708 1.00 95.06 193 TYR A O 1
ATOM 1575 N N . GLY A 1 194 ? -11.911 0.655 12.955 1.00 94.38 194 GLY A N 1
ATOM 1576 C CA . GLY A 1 194 ? -11.684 1.982 13.525 1.00 94.38 194 GLY A CA 1
ATOM 1577 C C . GLY A 1 194 ? -10.540 2.768 12.879 1.00 94.38 194 GLY A C 1
ATOM 1578 O O . GLY A 1 194 ? -9.798 2.276 12.028 1.00 94.38 194 GLY A O 1
ATOM 1579 N N . ILE A 1 195 ? -10.401 4.022 13.315 1.00 95.62 195 ILE A N 1
ATOM 1580 C CA . ILE A 1 195 ? -9.548 5.035 12.676 1.00 95.62 195 ILE A CA 1
ATOM 1581 C C . ILE A 1 195 ? -8.056 4.693 12.704 1.00 95.62 195 ILE A C 1
ATOM 1583 O O . ILE A 1 195 ? -7.360 4.985 11.741 1.00 95.62 195 ILE A O 1
ATOM 1587 N N . GLY A 1 196 ? -7.560 4.016 13.746 1.00 96.38 196 GLY A N 1
ATOM 1588 C CA . GLY A 1 196 ? -6.148 3.630 13.821 1.00 96.38 196 GLY A CA 1
ATOM 1589 C C . GLY A 1 196 ? -5.718 2.736 12.662 1.00 96.38 196 GLY A C 1
ATOM 1590 O O . GLY A 1 196 ? -4.662 2.946 12.072 1.00 96.38 196 GLY A O 1
ATOM 1591 N N . LEU A 1 197 ? -6.571 1.786 12.271 1.00 97.12 197 LEU A N 1
ATOM 1592 C CA . LEU A 1 197 ? -6.289 0.923 11.131 1.00 97.12 197 LEU A CA 1
ATOM 1593 C C . LEU A 1 197 ? -6.416 1.678 9.801 1.00 97.12 197 LEU A C 1
ATOM 1595 O O . LEU A 1 197 ? -5.610 1.461 8.904 1.00 97.12 197 LEU A O 1
ATOM 1599 N N . VAL A 1 198 ? -7.383 2.594 9.683 1.00 96.81 198 VAL A N 1
ATOM 1600 C CA . VAL A 1 198 ? -7.512 3.470 8.505 1.00 96.81 198 VAL A CA 1
ATOM 1601 C C . VAL A 1 198 ? -6.247 4.312 8.323 1.00 96.81 198 VAL A C 1
ATOM 1603 O O . VAL A 1 198 ? -5.702 4.343 7.226 1.00 96.81 198 VAL A O 1
ATOM 1606 N N . LEU A 1 199 ? -5.738 4.934 9.391 1.00 96.62 199 LEU A N 1
ATOM 1607 C CA . LEU A 1 199 ? -4.508 5.731 9.365 1.00 96.62 199 LEU A CA 1
ATOM 1608 C C . LEU A 1 199 ? -3.283 4.891 8.992 1.00 96.62 199 LEU A C 1
ATOM 1610 O O . LEU A 1 199 ? -2.468 5.329 8.185 1.00 96.62 199 LEU A O 1
ATOM 1614 N N . LEU A 1 200 ? -3.170 3.672 9.526 1.00 97.44 200 LEU A N 1
ATOM 1615 C CA . LEU A 1 200 ? -2.097 2.749 9.156 1.00 97.44 200 LEU A CA 1
ATOM 1616 C C . LEU A 1 200 ? -2.158 2.365 7.669 1.00 97.44 200 LEU A C 1
ATOM 1618 O O . LEU A 1 200 ? -1.136 2.313 6.985 1.00 97.44 200 LEU A O 1
ATOM 1622 N N . VAL A 1 201 ? -3.356 2.121 7.144 1.00 97.69 201 VAL A N 1
ATOM 1623 C CA . VAL A 1 201 ? -3.541 1.786 5.729 1.00 97.69 201 VAL A CA 1
ATOM 1624 C C . VAL A 1 201 ? -3.250 3.003 4.852 1.00 97.69 201 VAL A C 1
ATOM 1626 O O . VAL A 1 201 ? -2.558 2.856 3.856 1.00 97.69 201 VAL A O 1
ATOM 1629 N N . LEU A 1 202 ? -3.676 4.209 5.240 1.00 96.38 202 LEU A N 1
ATOM 1630 C CA . LEU A 1 202 ? -3.321 5.450 4.540 1.00 96.38 202 LEU A CA 1
ATOM 1631 C C . LEU A 1 202 ? -1.805 5.682 4.519 1.00 96.38 202 LEU A C 1
ATOM 1633 O O . LEU A 1 202 ? -1.263 6.024 3.473 1.00 96.38 202 LEU A O 1
ATOM 1637 N N . LEU A 1 203 ? -1.112 5.428 5.633 1.00 94.25 203 LEU A N 1
ATOM 1638 C CA . LEU A 1 203 ? 0.351 5.452 5.676 1.00 94.25 203 LEU A CA 1
ATOM 1639 C C . LEU A 1 203 ? 0.949 4.432 4.695 1.00 94.25 203 LEU A C 1
ATOM 1641 O O . LEU A 1 203 ? 1.879 4.750 3.963 1.00 94.25 203 LEU A O 1
ATOM 1645 N N . SER A 1 204 ? 0.376 3.230 4.626 1.00 95.25 204 SER A N 1
ATOM 1646 C CA . SER A 1 204 ? 0.806 2.196 3.675 1.00 95.25 204 SER A CA 1
ATOM 1647 C C . SER A 1 204 ? 0.587 2.623 2.220 1.00 95.25 204 SER A C 1
ATOM 1649 O O . SER A 1 204 ? 1.406 2.300 1.373 1.00 95.25 204 SER A O 1
ATOM 1651 N N . VAL A 1 205 ? -0.476 3.380 1.922 1.00 94.62 205 VAL A N 1
ATOM 1652 C CA . VAL A 1 205 ? -0.745 3.920 0.575 1.00 94.62 205 VAL A CA 1
ATOM 1653 C C . VAL A 1 205 ? 0.324 4.925 0.144 1.00 94.62 205 VAL A C 1
ATOM 1655 O O . VAL A 1 205 ? 0.679 4.941 -1.031 1.00 94.62 205 VAL A O 1
ATOM 1658 N N . ILE A 1 206 ? 0.869 5.715 1.078 1.00 90.31 206 ILE A N 1
ATOM 1659 C CA . ILE A 1 206 ? 1.988 6.630 0.794 1.00 90.31 206 ILE A CA 1
ATOM 1660 C C . ILE A 1 206 ? 3.231 5.838 0.375 1.00 90.31 206 ILE A C 1
ATOM 1662 O O . ILE A 1 206 ? 3.921 6.215 -0.559 1.00 90.31 206 ILE A O 1
ATOM 1666 N N . PHE A 1 207 ? 3.496 4.707 1.019 1.00 91.69 207 PHE A N 1
ATOM 1667 C CA . PHE A 1 207 ? 4.593 3.832 0.607 1.00 91.69 207 PHE A CA 1
ATOM 1668 C C . PHE A 1 207 ? 4.245 3.003 -0.644 1.00 91.69 207 PHE A C 1
ATOM 1670 O O . PHE A 1 207 ? 5.127 2.547 -1.357 1.00 91.69 207 PHE A O 1
ATOM 1677 N N . ALA A 1 208 ? 2.959 2.830 -0.967 1.00 95.31 208 ALA A N 1
ATOM 1678 C CA . ALA A 1 208 ? 2.512 1.968 -2.060 1.00 95.31 208 ALA A CA 1
ATOM 1679 C C . ALA A 1 208 ? 2.741 2.516 -3.471 1.00 95.31 208 ALA A C 1
ATOM 1681 O O . ALA A 1 208 ? 2.575 1.761 -4.426 1.00 95.31 208 ALA A O 1
ATOM 1682 N N . PHE A 1 209 ? 3.097 3.788 -3.640 1.00 92.38 209 PHE A N 1
ATOM 1683 C CA . PHE A 1 209 ? 3.504 4.299 -4.953 1.00 92.38 209 PHE A CA 1
ATOM 1684 C C . PHE A 1 209 ? 5.018 4.199 -5.194 1.00 92.38 209 PHE A C 1
ATOM 1686 O O . PHE A 1 209 ? 5.463 4.486 -6.300 1.00 92.38 209 PHE A O 1
ATOM 1693 N N . GLU A 1 210 ? 5.807 3.760 -4.208 1.00 93.00 210 GLU A N 1
ATOM 1694 C CA . GLU A 1 210 ? 7.197 3.354 -4.430 1.00 93.00 210 GLU A CA 1
ATOM 1695 C C . GLU A 1 210 ? 7.220 2.154 -5.387 1.00 93.00 210 GLU A C 1
ATOM 1697 O O . GLU A 1 210 ? 6.485 1.179 -5.192 1.00 93.00 210 GLU A O 1
ATOM 1702 N N . SER A 1 211 ? 8.050 2.210 -6.433 1.00 94.56 211 SER A N 1
ATOM 1703 C CA . SER A 1 211 ? 8.146 1.094 -7.379 1.00 94.56 211 SER A CA 1
ATOM 1704 C C . SER A 1 211 ? 8.929 -0.091 -6.820 1.00 94.56 211 SER A C 1
ATOM 1706 O O . SER A 1 211 ? 8.731 -1.230 -7.233 1.00 94.56 211 SER A O 1
ATOM 1708 N N . GLU A 1 212 ? 9.754 0.131 -5.805 1.00 93.25 212 GLU A N 1
ATOM 1709 C CA . GLU A 1 212 ? 10.474 -0.910 -5.091 1.00 93.25 212 GLU A CA 1
ATOM 1710 C C . GLU A 1 212 ? 9.577 -1.626 -4.065 1.00 93.25 212 GLU A C 1
ATOM 1712 O O . GLU A 1 212 ? 9.577 -1.363 -2.865 1.00 93.25 212 GLU A O 1
ATOM 1717 N N . SER A 1 213 ? 8.816 -2.610 -4.550 1.00 94.94 213 SER A N 1
ATOM 1718 C CA . SER A 1 213 ? 7.801 -3.328 -3.771 1.00 94.94 213 SER A CA 1
ATOM 1719 C C . SER A 1 213 ? 8.283 -3.882 -2.431 1.00 94.94 213 SER A C 1
ATOM 1721 O O . SER A 1 213 ? 7.494 -3.915 -1.489 1.00 94.94 213 SER A O 1
ATOM 1723 N N . ARG A 1 214 ? 9.560 -4.276 -2.299 1.00 91.88 214 ARG A N 1
ATOM 1724 C CA . ARG A 1 214 ? 10.115 -4.832 -1.050 1.00 91.88 214 ARG A CA 1
ATOM 1725 C C . ARG A 1 214 ? 10.026 -3.877 0.147 1.00 91.88 214 ARG A C 1
ATOM 1727 O O . ARG A 1 214 ? 9.969 -4.361 1.274 1.00 91.88 214 ARG A O 1
ATOM 1734 N N . GLY A 1 215 ? 9.944 -2.561 -0.075 1.00 90.94 215 GLY A N 1
ATOM 1735 C CA . GLY A 1 215 ? 9.746 -1.572 0.993 1.00 90.94 215 GLY A CA 1
ATOM 1736 C C . GLY A 1 215 ? 8.441 -1.768 1.779 1.00 90.94 215 GLY A C 1
ATOM 1737 O O . GLY A 1 215 ? 8.343 -1.386 2.943 1.00 90.94 215 GLY A O 1
ATOM 1738 N N . LEU A 1 216 ? 7.452 -2.438 1.177 1.00 93.38 216 LEU A N 1
ATOM 1739 C CA . LEU A 1 216 ? 6.125 -2.680 1.752 1.00 93.38 216 LEU A CA 1
ATOM 1740 C C . LEU A 1 216 ? 5.948 -4.065 2.375 1.00 93.38 216 LEU A C 1
ATOM 1742 O O . LEU A 1 216 ? 4.843 -4.384 2.825 1.00 93.38 216 LEU A O 1
ATOM 1746 N N . ILE A 1 217 ? 6.986 -4.902 2.405 1.00 94.38 217 ILE A N 1
ATOM 1747 C CA . ILE A 1 217 ? 6.845 -6.325 2.749 1.00 94.38 217 ILE A CA 1
ATOM 1748 C C . ILE A 1 217 ? 6.237 -6.546 4.140 1.00 94.38 217 ILE A C 1
ATOM 1750 O O . ILE A 1 217 ? 5.521 -7.517 4.368 1.00 94.38 217 ILE A O 1
ATOM 1754 N N . ASN A 1 218 ? 6.451 -5.608 5.062 1.00 92.25 218 ASN A N 1
ATOM 1755 C CA . ASN A 1 218 ? 5.908 -5.661 6.415 1.00 92.25 218 ASN A CA 1
ATOM 1756 C C . ASN A 1 218 ? 4.461 -5.130 6.525 1.00 92.25 218 ASN A C 1
ATOM 1758 O O . ASN A 1 218 ? 3.801 -5.368 7.536 1.00 92.25 218 ASN A O 1
ATOM 1762 N N . LEU A 1 219 ? 3.962 -4.405 5.518 1.00 93.69 219 LEU A N 1
ATOM 1763 C CA . LEU A 1 219 ? 2.613 -3.823 5.485 1.00 93.69 219 LEU A CA 1
ATOM 1764 C C . LEU A 1 219 ? 1.652 -4.625 4.601 1.00 93.69 219 LEU A C 1
ATOM 1766 O O . LEU A 1 219 ? 0.457 -4.669 4.889 1.00 93.69 219 LEU A O 1
ATOM 1770 N N . VAL A 1 220 ? 2.145 -5.313 3.568 1.00 95.56 220 VAL A N 1
ATOM 1771 C CA . VAL A 1 220 ? 1.307 -6.146 2.689 1.00 95.56 220 VAL A CA 1
ATOM 1772 C C . VAL A 1 220 ? 0.512 -7.219 3.445 1.00 95.56 220 VAL A C 1
ATOM 1774 O O . VAL A 1 220 ? -0.694 -7.313 3.190 1.00 95.56 220 VAL A O 1
ATOM 1777 N N . PRO A 1 221 ? 1.079 -7.967 4.417 1.00 95.56 221 PRO A N 1
ATOM 1778 C CA . PRO A 1 221 ? 0.322 -8.966 5.172 1.00 95.56 221 PRO A CA 1
ATOM 1779 C C . PRO A 1 221 ? -0.944 -8.406 5.828 1.00 95.56 221 PRO A C 1
ATOM 1781 O O . PRO A 1 221 ? -1.962 -9.095 5.883 1.00 95.56 221 PRO A O 1
ATOM 1784 N N . LEU A 1 222 ? -0.926 -7.136 6.255 1.00 95.88 222 LEU A N 1
ATOM 1785 C CA . LEU A 1 222 ? -2.098 -6.469 6.817 1.00 95.88 222 LEU A CA 1
ATOM 1786 C C . LEU A 1 222 ? -3.262 -6.465 5.821 1.00 95.88 222 LEU A C 1
ATOM 1788 O O . LEU A 1 222 ? -4.366 -6.888 6.156 1.00 95.88 222 LEU A O 1
ATOM 1792 N N . ILE A 1 223 ? -3.016 -6.011 4.590 1.00 97.81 223 ILE A N 1
ATOM 1793 C CA . ILE A 1 223 ? -4.040 -5.907 3.543 1.00 97.81 223 ILE A CA 1
ATOM 1794 C C . ILE A 1 223 ? -4.454 -7.294 3.043 1.00 97.81 223 ILE A C 1
ATOM 1796 O O . ILE A 1 223 ? -5.639 -7.530 2.783 1.00 97.81 223 ILE A O 1
ATOM 1800 N N . VAL A 1 224 ? -3.510 -8.236 2.966 1.00 97.88 224 VAL A N 1
ATOM 1801 C CA . VAL A 1 224 ? -3.782 -9.626 2.576 1.00 97.88 224 VAL A CA 1
ATOM 1802 C C . VAL A 1 224 ? -4.764 -10.282 3.545 1.00 97.88 224 VAL A C 1
ATOM 1804 O O . VAL A 1 224 ? -5.735 -10.874 3.085 1.00 97.88 224 VAL A O 1
ATOM 1807 N N . VAL A 1 225 ? -4.610 -10.107 4.862 1.00 97.88 225 VAL A N 1
ATOM 1808 C CA . VAL A 1 225 ? -5.553 -10.665 5.853 1.00 97.88 225 VAL A CA 1
ATOM 1809 C C . VAL A 1 225 ? -6.982 -10.156 5.632 1.00 97.88 225 VAL A C 1
ATOM 1811 O O . VAL A 1 225 ? -7.932 -10.938 5.666 1.00 97.88 225 VAL A O 1
ATOM 1814 N N . PHE A 1 226 ? -7.165 -8.860 5.356 1.00 97.75 226 PHE A N 1
ATOM 1815 C CA . PHE A 1 226 ? -8.497 -8.319 5.044 1.00 97.75 226 PHE A CA 1
ATOM 1816 C C . PHE A 1 226 ? -9.040 -8.815 3.706 1.00 97.75 226 PHE A C 1
ATOM 1818 O O . PHE A 1 226 ? -10.251 -8.979 3.562 1.00 97.75 226 PHE A O 1
ATOM 1825 N N . THR A 1 227 ? -8.154 -9.067 2.746 1.00 98.00 227 THR A N 1
ATOM 1826 C CA . THR A 1 227 ? -8.511 -9.633 1.445 1.00 98.00 227 THR A CA 1
ATOM 1827 C C . THR A 1 227 ? -9.000 -11.065 1.608 1.00 98.00 227 THR A C 1
ATOM 1829 O O . THR A 1 227 ? -10.119 -11.357 1.201 1.00 98.00 227 THR A O 1
ATOM 1832 N N . VAL A 1 228 ? -8.234 -11.922 2.290 1.00 97.25 228 VAL A N 1
ATOM 1833 C CA . VAL A 1 228 ? -8.612 -13.311 2.599 1.00 97.25 228 VAL A CA 1
ATOM 1834 C C . VAL A 1 228 ? -9.945 -13.353 3.335 1.00 97.25 228 VAL A C 1
ATOM 1836 O O . VAL A 1 228 ? -10.862 -14.025 2.884 1.00 97.25 228 VAL A O 1
ATOM 1839 N N . LYS A 1 229 ? -10.131 -12.514 4.358 1.00 96.81 229 LYS A N 1
ATOM 1840 C CA . LYS A 1 229 ? -11.405 -12.428 5.083 1.00 96.81 229 LYS A CA 1
ATOM 1841 C C . LYS A 1 229 ? -12.610 -12.086 4.191 1.00 96.81 229 LYS A C 1
ATOM 1843 O O . LYS A 1 229 ? -13.734 -12.463 4.504 1.00 96.81 229 LYS A O 1
ATOM 1848 N N . ILE A 1 230 ? -12.416 -11.338 3.104 1.00 95.38 230 ILE A N 1
ATOM 1849 C CA . ILE A 1 230 ? -13.482 -11.062 2.126 1.00 95.38 230 ILE A CA 1
ATOM 1850 C C . ILE A 1 230 ? -13.699 -12.246 1.183 1.00 95.38 230 ILE A C 1
ATOM 1852 O O . ILE A 1 230 ? -14.824 -12.453 0.725 1.00 95.38 230 ILE A O 1
ATOM 1856 N N . LEU A 1 231 ? -12.636 -12.986 0.873 1.00 94.94 231 LEU A N 1
ATOM 1857 C CA . LEU A 1 231 ? -12.671 -14.170 0.022 1.00 94.94 231 LEU A CA 1
ATOM 1858 C C . LEU A 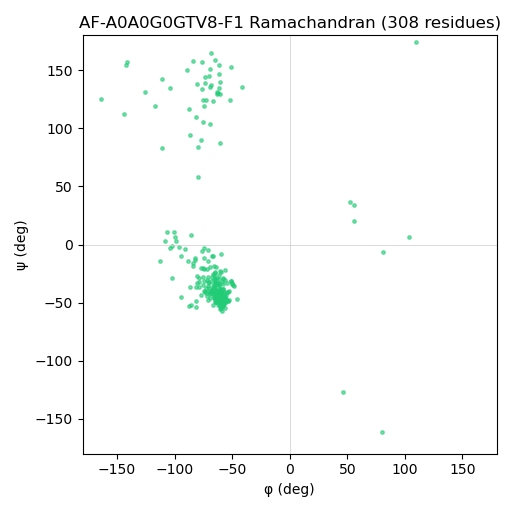1 231 ? -13.292 -15.378 0.739 1.00 94.94 231 LEU A C 1
ATOM 1860 O O . LEU A 1 231 ? -13.970 -16.145 0.069 1.00 94.94 231 LEU A O 1
ATOM 1864 N N . ASP A 1 232 ? -13.152 -15.503 2.063 1.00 94.88 232 ASP A N 1
ATOM 1865 C CA . ASP A 1 232 ? -13.743 -16.590 2.872 1.00 94.88 232 ASP A CA 1
ATOM 1866 C C . ASP A 1 232 ? -15.272 -16.683 2.718 1.00 94.88 232 ASP A C 1
ATOM 1868 O O . ASP A 1 232 ? -15.864 -17.757 2.771 1.00 94.88 232 ASP A O 1
ATOM 1872 N N . ASP A 1 233 ? -15.923 -15.548 2.461 1.00 90.69 233 ASP A N 1
ATOM 1873 C CA . ASP A 1 233 ? -17.363 -15.459 2.212 1.00 90.69 233 ASP A CA 1
ATOM 1874 C C . ASP A 1 233 ? -17.785 -15.935 0.805 1.00 90.69 233 ASP A C 1
ATOM 1876 O O . ASP A 1 233 ? -18.977 -15.914 0.462 1.00 90.69 233 ASP A O 1
ATOM 1880 N N . ILE A 1 234 ? -16.825 -16.260 -0.062 1.00 92.56 234 ILE A N 1
ATOM 1881 C CA . ILE A 1 234 ? -17.037 -16.540 -1.479 1.00 92.56 234 ILE A CA 1
ATOM 1882 C C . ILE A 1 234 ? -16.651 -17.990 -1.762 1.00 92.56 234 ILE A C 1
ATOM 1884 O O . ILE A 1 234 ? -15.503 -18.397 -1.642 1.00 92.56 234 ILE A O 1
ATOM 1888 N N . HIS A 1 235 ? -17.624 -18.768 -2.229 1.00 92.06 235 HIS A N 1
ATOM 1889 C CA . HIS A 1 235 ? -17.377 -20.127 -2.694 1.00 92.06 235 HIS A CA 1
ATOM 1890 C C . HIS A 1 235 ? -16.836 -20.069 -4.123 1.00 92.06 235 HIS A C 1
ATOM 1892 O O . HIS A 1 235 ? -17.569 -19.702 -5.048 1.00 92.06 235 HIS A O 1
ATOM 1898 N N . PHE A 1 236 ? -15.558 -20.393 -4.307 1.00 93.19 236 PHE A N 1
ATOM 1899 C CA . PHE A 1 236 ? -14.924 -20.425 -5.622 1.00 93.19 236 PHE A CA 1
ATOM 1900 C C . PHE A 1 236 ? -15.054 -21.795 -6.282 1.00 93.19 236 PHE A C 1
ATOM 1902 O O . PHE A 1 236 ? -15.083 -22.831 -5.622 1.00 93.19 236 PHE A O 1
ATOM 1909 N N . ARG A 1 237 ? -15.097 -21.802 -7.618 1.00 94.19 237 ARG A N 1
ATOM 1910 C CA . ARG A 1 237 ? -14.919 -23.037 -8.388 1.00 94.19 237 ARG A CA 1
ATOM 1911 C C . ARG A 1 237 ? -13.462 -23.510 -8.263 1.00 94.19 237 ARG A C 1
ATOM 1913 O O . ARG A 1 237 ? -12.577 -22.657 -8.190 1.00 94.19 237 ARG A O 1
ATOM 1920 N N . PRO A 1 238 ? -13.182 -24.824 -8.347 1.00 95.38 238 PRO A N 1
ATOM 1921 C CA . PRO A 1 238 ? -11.818 -25.361 -8.342 1.00 95.38 238 PRO A CA 1
ATOM 1922 C C . PRO A 1 238 ? -10.857 -24.679 -9.331 1.00 95.38 238 PRO A C 1
ATOM 1924 O O . PRO A 1 238 ? -9.686 -24.477 -9.019 1.00 95.38 238 PRO A O 1
ATOM 1927 N N . SER A 1 239 ? -11.360 -24.262 -10.499 1.00 94.06 239 SER A N 1
ATOM 1928 C CA . SER A 1 239 ? -10.579 -23.560 -11.527 1.00 94.06 239 SER A CA 1
ATOM 1929 C C . SER A 1 239 ? -9.933 -22.266 -11.030 1.00 94.06 239 SER A C 1
ATOM 1931 O O . SER A 1 239 ? -8.824 -21.950 -11.449 1.00 94.06 239 SER A O 1
ATOM 1933 N N . PHE A 1 240 ? -10.577 -21.539 -10.112 1.00 95.44 240 PHE A N 1
ATOM 1934 C CA . PHE A 1 240 ? -10.009 -20.328 -9.524 1.00 95.44 240 PHE A CA 1
ATOM 1935 C C . PHE A 1 240 ? -8.699 -20.627 -8.792 1.00 95.44 240 PHE A C 1
ATOM 1937 O O . PHE A 1 240 ? -7.713 -19.932 -9.012 1.00 95.44 240 PHE A O 1
ATOM 1944 N N . TYR A 1 241 ? -8.673 -21.675 -7.962 1.00 96.06 241 TYR A N 1
ATOM 1945 C CA . TYR A 1 241 ? -7.493 -22.036 -7.175 1.00 96.06 241 TYR A CA 1
ATOM 1946 C C . TYR A 1 241 ? -6.334 -22.474 -8.070 1.00 96.06 241 TYR A C 1
ATOM 1948 O O . TYR A 1 241 ? -5.201 -22.063 -7.835 1.00 96.06 241 TYR A O 1
ATOM 1956 N N . TRP A 1 242 ? -6.617 -23.240 -9.128 1.00 96.56 242 TRP A N 1
ATOM 1957 C CA . TRP A 1 242 ? -5.602 -23.635 -10.106 1.00 96.56 242 TRP A CA 1
ATOM 1958 C C . TRP A 1 242 ? -5.028 -22.437 -10.857 1.00 96.56 242 TRP A C 1
ATOM 19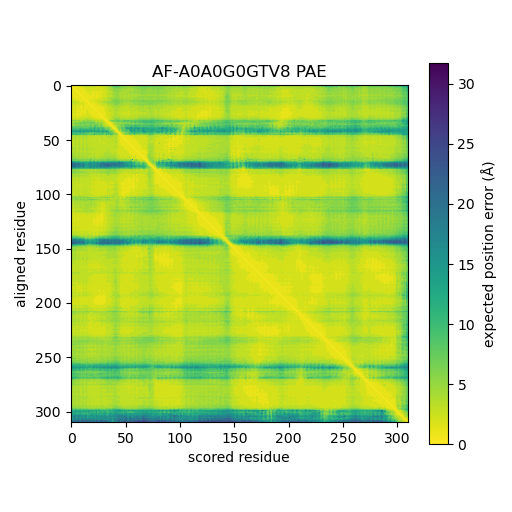60 O O . TRP A 1 242 ? -3.813 -22.277 -10.909 1.00 96.56 242 TRP A O 1
ATOM 1970 N N . ILE A 1 243 ? -5.883 -21.558 -11.383 1.00 94.81 243 ILE A N 1
ATOM 1971 C CA . ILE A 1 243 ? -5.446 -20.363 -12.118 1.00 94.81 243 ILE A CA 1
ATOM 1972 C C . ILE A 1 243 ? -4.644 -19.433 -11.204 1.00 94.81 243 ILE A C 1
ATOM 1974 O O . ILE A 1 243 ? -3.566 -18.972 -11.575 1.00 94.81 243 ILE A O 1
ATOM 1978 N N . PHE A 1 244 ? -5.132 -19.198 -9.985 1.00 96.25 244 PHE A N 1
ATOM 1979 C CA . PHE A 1 244 ? -4.442 -18.375 -8.999 1.00 96.25 244 PHE A CA 1
ATOM 1980 C C . PHE A 1 244 ? -3.092 -18.983 -8.586 1.00 96.25 244 PHE A C 1
ATOM 1982 O O . PHE A 1 244 ? -2.098 -18.261 -8.485 1.00 96.25 244 PHE A O 1
ATOM 1989 N N . GLY A 1 245 ? -3.036 -20.302 -8.379 1.00 97.06 245 GLY A N 1
ATOM 1990 C CA . GLY A 1 245 ? -1.815 -21.030 -8.031 1.00 97.06 245 GLY A CA 1
ATOM 1991 C C . GLY A 1 245 ? -0.771 -20.988 -9.145 1.00 97.06 245 GLY A C 1
ATOM 1992 O O . GLY A 1 245 ? 0.381 -20.653 -8.883 1.00 97.06 245 GLY A O 1
ATOM 1993 N N . ILE A 1 246 ? -1.183 -21.231 -10.393 1.00 95.38 246 ILE A N 1
ATOM 1994 C CA . ILE A 1 246 ? -0.311 -21.141 -11.571 1.00 95.38 246 ILE A CA 1
ATOM 1995 C C . ILE A 1 246 ? 0.242 -19.719 -11.712 1.00 95.38 246 ILE A C 1
ATOM 1997 O O . ILE A 1 246 ? 1.453 -19.545 -11.813 1.00 95.38 246 ILE A O 1
ATOM 2001 N N . PHE A 1 247 ? -0.604 -18.686 -11.641 1.00 94.75 247 PHE A N 1
ATOM 2002 C CA . PHE A 1 247 ? -0.131 -17.297 -11.690 1.00 94.75 247 PHE A CA 1
ATOM 2003 C C . PHE A 1 247 ? 0.824 -16.949 -10.554 1.00 94.75 247 PHE A C 1
ATOM 2005 O O . PHE A 1 247 ? 1.808 -16.254 -10.788 1.00 94.75 247 PHE A O 1
ATOM 2012 N N . SER A 1 248 ? 0.576 -17.448 -9.344 1.00 96.25 248 SER A N 1
ATOM 2013 C CA . SER A 1 248 ? 1.485 -17.240 -8.215 1.00 96.25 248 SER A CA 1
ATOM 2014 C C . SER A 1 248 ? 2.839 -17.921 -8.444 1.00 96.25 248 SER A C 1
ATOM 2016 O O . SER A 1 248 ? 3.870 -17.324 -8.149 1.00 96.25 248 SER A O 1
ATOM 2018 N N . LEU A 1 249 ? 2.854 -19.129 -9.017 1.00 95.31 249 LEU A N 1
ATOM 2019 C CA . LEU A 1 249 ? 4.081 -19.859 -9.354 1.00 95.31 249 LEU A CA 1
ATOM 2020 C C . LEU A 1 249 ? 4.888 -19.160 -10.459 1.00 95.31 249 LEU A C 1
ATOM 2022 O O . LEU A 1 249 ? 6.111 -19.101 -10.393 1.00 95.31 249 LEU A O 1
ATOM 2026 N N . PHE A 1 250 ? 4.221 -18.594 -11.465 1.00 92.25 250 PHE A N 1
ATOM 2027 C CA . PHE A 1 250 ? 4.900 -17.800 -12.490 1.00 92.25 250 PHE A CA 1
ATOM 2028 C C . PHE A 1 250 ? 5.432 -16.475 -11.934 1.00 92.25 250 PHE A C 1
ATOM 2030 O O . PHE A 1 250 ? 6.574 -16.112 -12.226 1.00 92.25 250 PHE A O 1
ATOM 2037 N N . ALA A 1 251 ? 4.640 -15.780 -11.110 1.00 91.75 251 ALA A N 1
ATOM 2038 C CA . ALA A 1 251 ? 5.027 -14.517 -10.483 1.00 91.75 251 ALA A CA 1
ATOM 2039 C C . ALA A 1 251 ? 6.175 -14.678 -9.475 1.00 91.75 251 ALA A C 1
ATOM 2041 O O . ALA A 1 251 ? 6.993 -13.772 -9.341 1.00 91.75 251 ALA A O 1
ATOM 2042 N N . SER A 1 252 ? 6.300 -15.839 -8.819 1.00 92.31 252 SER A N 1
ATOM 2043 C CA . SER A 1 252 ? 7.429 -16.125 -7.921 1.00 92.31 252 SER A CA 1
ATOM 2044 C C . SER A 1 252 ? 8.772 -16.241 -8.645 1.00 92.31 252 SER A C 1
ATOM 2046 O O . SER A 1 252 ? 9.809 -16.280 -7.985 1.00 92.31 252 SER A O 1
ATOM 2048 N N . LYS A 1 253 ? 8.766 -16.286 -9.987 1.00 90.50 253 LYS A N 1
ATOM 2049 C CA . LYS A 1 253 ? 9.958 -16.421 -10.836 1.00 90.50 253 LYS A CA 1
ATOM 2050 C C . LYS A 1 253 ? 10.782 -17.663 -10.493 1.00 90.50 253 LYS A C 1
ATOM 2052 O O . LYS A 1 253 ? 11.995 -17.654 -10.650 1.00 90.50 253 LYS A O 1
ATOM 2057 N N . VAL A 1 254 ? 10.130 -18.756 -10.081 1.00 92.38 254 VAL A N 1
ATOM 2058 C CA . VAL A 1 254 ? 10.800 -20.049 -9.822 1.00 92.38 254 VAL A CA 1
ATOM 2059 C C . VAL A 1 254 ? 11.583 -20.573 -11.038 1.00 92.38 254 VAL A C 1
ATOM 2061 O O . VAL A 1 254 ? 12.499 -21.374 -10.901 1.00 92.38 254 VAL A O 1
ATOM 2064 N N . TRP A 1 255 ? 11.223 -20.102 -12.232 1.00 89.25 255 TRP A N 1
ATOM 2065 C CA . TRP A 1 255 ? 11.870 -20.412 -13.502 1.00 89.25 255 TRP A CA 1
ATOM 2066 C C . TRP A 1 255 ? 13.129 -19.572 -13.780 1.00 89.25 255 TRP A C 1
ATOM 2068 O O . TRP A 1 255 ? 13.864 -19.898 -14.709 1.00 89.25 255 TRP A O 1
ATOM 2078 N N . LEU A 1 256 ? 13.380 -18.492 -13.029 1.00 88.94 256 LEU A N 1
ATOM 2079 C CA . LEU A 1 256 ? 14.523 -17.608 -13.245 1.00 88.94 256 LEU A CA 1
ATOM 2080 C C . LEU A 1 256 ? 15.747 -18.135 -12.471 1.00 88.94 256 LEU A C 1
ATOM 2082 O O . LEU A 1 256 ? 15.717 -18.157 -11.238 1.00 88.94 256 LEU A O 1
ATOM 2086 N N . PRO A 1 257 ? 16.842 -18.531 -13.144 1.00 87.25 257 PRO A N 1
ATOM 2087 C CA . PRO A 1 257 ? 18.014 -19.064 -12.460 1.00 87.25 257 PRO A CA 1
ATOM 2088 C C . PRO A 1 257 ? 18.766 -17.939 -11.741 1.00 87.25 257 PRO A C 1
ATOM 2090 O O . PRO A 1 257 ? 19.185 -16.964 -12.364 1.00 87.25 257 PRO A O 1
ATOM 2093 N N . LEU A 1 258 ? 18.977 -18.077 -10.430 1.00 82.38 258 LEU A N 1
ATOM 2094 C CA . LEU A 1 258 ? 19.660 -17.058 -9.615 1.00 82.38 258 LEU A CA 1
ATOM 2095 C C . LEU A 1 258 ? 21.169 -16.944 -9.899 1.00 82.38 258 LEU A C 1
ATOM 2097 O O . LEU A 1 258 ? 21.804 -15.988 -9.469 1.00 82.38 258 LEU A O 1
ATOM 2101 N N . ASN A 1 259 ? 21.750 -17.918 -10.598 1.00 84.88 259 ASN A N 1
ATOM 2102 C CA . ASN A 1 259 ? 23.189 -18.051 -10.819 1.00 84.88 259 ASN A CA 1
ATOM 2103 C C . ASN A 1 259 ? 23.692 -17.475 -12.153 1.00 84.88 259 ASN A C 1
ATOM 2105 O O . ASN A 1 259 ? 24.891 -17.547 -12.402 1.00 84.88 259 ASN A O 1
ATOM 2109 N N . LEU A 1 260 ? 22.813 -16.956 -13.017 1.00 79.69 260 LEU A N 1
ATOM 2110 C CA . LEU A 1 260 ? 23.210 -16.506 -14.357 1.00 79.69 260 LEU A CA 1
ATOM 2111 C C . LEU A 1 260 ? 23.680 -15.050 -14.386 1.00 79.69 260 LEU A C 1
ATOM 2113 O O . LEU A 1 260 ? 24.767 -14.776 -14.881 1.00 79.69 260 LEU A O 1
ATOM 2117 N N . ASP A 1 261 ? 22.870 -14.126 -13.870 1.00 84.56 261 ASP A N 1
ATOM 2118 C CA . ASP A 1 261 ? 23.188 -12.697 -13.847 1.00 84.56 261 ASP A CA 1
ATOM 2119 C C . ASP A 1 261 ? 22.272 -11.966 -12.854 1.00 84.56 261 ASP A C 1
ATOM 2121 O O . ASP A 1 261 ? 21.040 -12.027 -12.938 1.00 84.56 261 ASP A O 1
ATOM 2125 N N . LEU A 1 262 ? 22.880 -11.242 -11.915 1.00 83.50 262 LEU A N 1
ATOM 2126 C CA . LEU A 1 262 ? 22.160 -10.426 -10.944 1.00 83.50 262 LEU A CA 1
ATOM 2127 C C . LEU A 1 262 ? 21.400 -9.273 -11.631 1.00 83.50 262 LEU A C 1
ATOM 2129 O O . LEU A 1 262 ? 20.343 -8.863 -11.151 1.00 83.50 262 LEU A O 1
ATOM 2133 N N . GLY A 1 263 ? 21.891 -8.791 -12.777 1.00 84.69 263 GLY A N 1
ATOM 2134 C CA . GLY A 1 263 ? 21.223 -7.798 -13.616 1.00 84.69 263 GLY A CA 1
ATOM 2135 C C . GLY A 1 263 ? 19.877 -8.296 -14.138 1.00 84.69 263 GLY A C 1
ATOM 2136 O O . GLY A 1 263 ? 18.866 -7.616 -13.962 1.00 84.69 263 GLY A O 1
ATOM 2137 N N . LEU A 1 264 ? 19.827 -9.519 -14.678 1.00 84.06 264 LEU A N 1
ATOM 2138 C CA . LEU A 1 264 ? 18.575 -10.151 -15.117 1.00 84.06 264 LEU A CA 1
ATOM 2139 C C . LEU A 1 264 ? 17.575 -10.301 -13.970 1.00 84.06 264 LEU A C 1
ATOM 2141 O O . LEU A 1 264 ? 16.377 -10.077 -14.156 1.00 84.06 264 LEU A O 1
ATOM 2145 N N . TYR A 1 265 ? 18.052 -10.642 -12.771 1.00 83.94 265 TYR A N 1
ATOM 2146 C CA . TYR A 1 265 ? 17.204 -10.659 -11.585 1.00 83.94 265 TYR A CA 1
ATOM 2147 C C . TYR A 1 265 ? 16.618 -9.268 -11.320 1.00 83.94 265 TYR A C 1
ATOM 2149 O O . TYR A 1 265 ? 15.393 -9.129 -11.297 1.00 83.94 265 TYR A O 1
ATOM 2157 N N . PHE A 1 266 ? 17.457 -8.232 -11.207 1.00 84.19 266 PHE A N 1
ATOM 2158 C CA . PHE A 1 266 ? 17.016 -6.863 -10.920 1.00 84.19 266 PHE A CA 1
ATOM 2159 C C . PHE A 1 266 ? 16.090 -6.275 -11.984 1.00 84.19 266 PHE A C 1
ATOM 2161 O O . PHE A 1 266 ? 15.113 -5.629 -11.616 1.00 84.19 266 PHE A O 1
ATOM 2168 N N . MET A 1 267 ? 16.286 -6.591 -13.267 1.00 85.75 267 MET A N 1
ATOM 2169 C CA . MET A 1 267 ? 15.408 -6.158 -14.366 1.00 85.75 267 MET A CA 1
ATOM 2170 C C . MET A 1 267 ? 13.955 -6.627 -14.239 1.00 85.75 267 MET A C 1
ATOM 2172 O O . MET A 1 267 ? 13.086 -6.190 -14.990 1.00 85.75 267 MET A O 1
ATOM 2176 N N . ASN A 1 268 ? 13.660 -7.498 -13.275 1.00 83.94 268 ASN A N 1
ATOM 2177 C CA . ASN A 1 268 ? 12.306 -7.911 -12.960 1.00 83.94 268 ASN A CA 1
ATOM 2178 C C . ASN A 1 268 ? 11.701 -7.210 -11.728 1.00 83.94 268 ASN A C 1
ATOM 2180 O O . ASN A 1 268 ? 10.662 -7.659 -11.230 1.00 83.94 268 ASN A O 1
ATOM 2184 N N . PHE A 1 269 ? 12.335 -6.162 -11.202 1.00 84.69 269 PHE A N 1
ATOM 2185 C CA . PHE A 1 269 ? 11.883 -5.445 -10.013 1.00 84.69 269 PHE A CA 1
ATOM 2186 C C . PHE A 1 269 ? 11.736 -3.959 -10.277 1.00 84.69 269 PHE A C 1
ATOM 2188 O O . PHE A 1 269 ? 12.684 -3.305 -10.697 1.00 84.69 269 PHE A O 1
ATOM 2195 N N . GLY A 1 270 ? 10.586 -3.421 -9.881 1.00 87.06 270 GLY A N 1
ATOM 2196 C CA . GLY A 1 270 ? 10.455 -2.030 -9.489 1.00 87.06 270 GLY A CA 1
ATOM 2197 C C . GLY A 1 270 ? 11.112 -1.023 -10.418 1.00 87.06 270 GLY A C 1
ATOM 2198 O O . GLY A 1 270 ? 10.880 -1.045 -11.628 1.00 87.06 270 GLY A O 1
ATOM 2199 N N . PRO A 1 271 ? 11.964 -0.157 -9.853 1.00 89.00 271 PRO A N 1
ATOM 2200 C CA . PRO A 1 271 ? 12.579 0.911 -10.611 1.00 89.00 271 PRO A CA 1
ATOM 2201 C C . PRO A 1 271 ? 13.638 0.440 -11.604 1.00 89.00 271 PRO A C 1
ATOM 2203 O O . PRO A 1 271 ? 14.178 1.273 -12.319 1.00 89.00 271 PRO A O 1
ATOM 2206 N N . TRP A 1 272 ? 13.967 -0.854 -11.617 1.00 90.94 272 TRP A N 1
ATOM 2207 C CA . TRP A 1 272 ? 15.046 -1.468 -12.390 1.00 90.94 272 TRP A CA 1
ATOM 2208 C C . TRP A 1 272 ? 14.556 -2.196 -13.638 1.00 90.94 272 TRP A C 1
ATOM 2210 O O . TRP A 1 272 ? 15.370 -2.746 -14.377 1.00 90.94 272 TRP A O 1
ATOM 2220 N N . MET A 1 273 ? 13.242 -2.224 -13.874 1.00 92.62 273 MET A N 1
ATOM 2221 C CA . MET A 1 273 ? 12.684 -2.838 -15.073 1.00 92.62 273 MET A CA 1
ATOM 2222 C C . MET A 1 273 ? 13.159 -2.108 -16.327 1.00 92.62 273 MET A C 1
ATOM 2224 O O . MET A 1 273 ? 13.046 -0.888 -16.421 1.00 92.62 273 MET A O 1
ATOM 2228 N N . SER A 1 274 ? 13.636 -2.865 -17.316 1.00 91.69 274 SER A N 1
ATOM 2229 C CA . SER A 1 274 ? 13.787 -2.337 -18.671 1.00 91.69 274 SER A CA 1
ATOM 2230 C C . SER A 1 274 ? 12.413 -2.003 -19.261 1.00 91.69 274 SER A C 1
ATOM 2232 O O . SER A 1 274 ? 11.408 -2.590 -18.857 1.00 91.69 274 SER A O 1
ATOM 2234 N N . ASP A 1 275 ? 12.358 -1.132 -20.270 1.00 92.50 275 ASP A N 1
ATOM 2235 C CA . ASP A 1 275 ? 11.100 -0.800 -20.958 1.00 92.50 275 ASP A CA 1
ATOM 2236 C C . ASP A 1 275 ? 10.386 -2.057 -21.491 1.00 92.50 275 ASP A C 1
ATOM 2238 O O . ASP A 1 275 ? 9.171 -2.209 -21.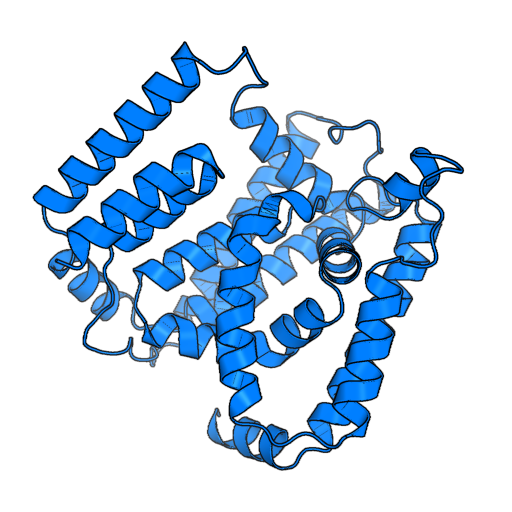352 1.00 92.50 275 ASP A O 1
ATOM 2242 N N . SER A 1 276 ? 11.147 -3.010 -22.043 1.00 93.25 276 SER A N 1
ATOM 2243 C CA . SER A 1 276 ? 10.613 -4.291 -22.515 1.00 93.25 276 SER A CA 1
ATOM 2244 C C . SER A 1 276 ? 10.092 -5.163 -21.369 1.00 93.25 276 SER A C 1
ATOM 2246 O O . SER A 1 276 ? 9.005 -5.731 -21.482 1.00 93.25 276 SER A O 1
ATOM 2248 N N . GLY A 1 277 ? 10.820 -5.235 -20.251 1.00 93.19 277 GLY A N 1
ATOM 2249 C CA . GLY A 1 277 ? 10.395 -5.954 -19.051 1.00 93.19 277 GLY A CA 1
ATOM 2250 C C . GLY A 1 277 ? 9.118 -5.365 -18.455 1.00 93.19 277 GLY A C 1
ATOM 2251 O O . GLY A 1 277 ? 8.183 -6.107 -18.153 1.00 93.19 277 GLY A O 1
ATOM 2252 N N . TYR A 1 278 ? 9.038 -4.036 -18.377 1.00 95.31 278 TYR A N 1
ATOM 2253 C CA . TYR A 1 278 ? 7.848 -3.310 -17.945 1.00 95.31 278 TYR A CA 1
ATOM 2254 C C . TYR A 1 278 ? 6.634 -3.631 -18.829 1.00 95.31 278 TYR A C 1
ATOM 2256 O O . TYR A 1 278 ? 5.573 -3.957 -18.298 1.00 95.31 278 TYR A O 1
ATOM 2264 N N . ILE A 1 279 ? 6.776 -3.613 -20.162 1.00 96.25 279 ILE A N 1
ATOM 2265 C CA . ILE A 1 279 ? 5.673 -3.944 -21.081 1.00 96.25 279 ILE A CA 1
ATOM 2266 C C . ILE A 1 279 ? 5.222 -5.395 -20.889 1.00 96.25 279 ILE A C 1
ATOM 2268 O O . ILE A 1 279 ? 4.029 -5.647 -20.722 1.00 96.25 279 ILE A O 1
ATOM 2272 N N . VAL A 1 280 ? 6.156 -6.351 -20.881 1.00 95.00 280 VAL A N 1
ATOM 2273 C CA . VAL A 1 280 ? 5.846 -7.785 -20.741 1.00 95.00 280 VAL A CA 1
ATOM 2274 C C . VAL A 1 280 ? 5.114 -8.054 -19.426 1.00 95.00 280 VAL A C 1
ATOM 2276 O O . VAL A 1 280 ? 4.058 -8.690 -19.416 1.00 95.00 280 VAL A O 1
ATOM 2279 N N . GLN A 1 281 ? 5.634 -7.532 -18.316 1.00 94.94 281 GLN A N 1
ATOM 2280 C CA . GLN A 1 281 ? 5.027 -7.715 -17.000 1.00 94.94 281 GLN A CA 1
ATOM 2281 C C . GLN A 1 281 ? 3.708 -6.955 -16.857 1.00 94.94 281 GLN A C 1
ATOM 2283 O O . GLN A 1 281 ? 2.765 -7.480 -16.268 1.00 94.94 281 GLN A O 1
ATOM 2288 N N . GLY A 1 282 ? 3.601 -5.757 -17.432 1.00 96.44 282 GLY A N 1
ATOM 2289 C CA . GLY A 1 282 ? 2.368 -4.974 -17.452 1.00 96.44 282 GLY A CA 1
ATOM 2290 C C . GLY A 1 282 ? 1.248 -5.682 -18.213 1.00 96.44 282 GLY A C 1
ATOM 2291 O O . GLY A 1 282 ? 0.127 -5.779 -17.711 1.00 96.44 282 GLY A O 1
ATOM 2292 N N . VAL A 1 283 ? 1.552 -6.252 -19.384 1.00 97.06 283 VAL A N 1
ATOM 2293 C CA . VAL A 1 283 ? 0.605 -7.065 -20.165 1.00 97.06 283 VAL A CA 1
ATOM 2294 C C . VAL A 1 283 ? 0.200 -8.319 -19.391 1.00 97.06 283 VAL A C 1
ATOM 2296 O O . VAL A 1 283 ? -0.992 -8.618 -19.305 1.00 97.06 283 VAL A O 1
ATOM 2299 N N . ALA A 1 284 ? 1.155 -9.020 -18.773 1.00 95.69 284 ALA A N 1
ATOM 2300 C CA . ALA A 1 284 ? 0.867 -10.194 -17.950 1.00 95.69 284 ALA A CA 1
ATOM 2301 C C . ALA A 1 284 ? -0.033 -9.851 -16.747 1.00 95.69 284 ALA A C 1
ATOM 2303 O O . ALA A 1 284 ? -1.018 -10.548 -16.492 1.00 95.69 284 ALA A O 1
ATOM 2304 N N . ALA A 1 285 ? 0.251 -8.751 -16.042 1.00 96.50 285 ALA A N 1
ATOM 2305 C CA . ALA A 1 285 ? -0.549 -8.262 -14.923 1.00 96.50 285 ALA A CA 1
ATOM 2306 C C . ALA A 1 285 ? -1.972 -7.878 -15.359 1.00 96.50 285 ALA A C 1
ATOM 2308 O O . ALA A 1 285 ? -2.944 -8.256 -14.701 1.00 96.50 285 ALA A O 1
ATOM 2309 N N . LEU A 1 286 ? -2.109 -7.173 -16.488 1.00 97.44 286 LEU A N 1
ATOM 2310 C CA . LEU A 1 286 ? -3.403 -6.789 -17.051 1.00 97.44 286 LEU A CA 1
ATOM 2311 C C . LEU A 1 286 ? -4.227 -8.020 -17.442 1.00 97.44 286 LEU A C 1
ATOM 2313 O O . LEU A 1 286 ? -5.385 -8.138 -17.042 1.00 97.44 286 LEU A O 1
ATOM 2317 N N . PHE A 1 287 ? -3.627 -8.954 -18.180 1.00 97.44 287 PHE A N 1
ATOM 2318 C CA . PHE A 1 287 ? -4.285 -10.187 -18.601 1.00 97.44 287 PHE A CA 1
ATOM 2319 C C . PHE A 1 287 ? -4.706 -11.036 -17.398 1.00 97.44 287 PHE A C 1
ATOM 2321 O O . PHE A 1 287 ? -5.850 -11.492 -17.324 1.00 97.44 287 PHE A O 1
ATOM 2328 N N . GLY A 1 288 ? -3.826 -11.169 -16.403 1.00 95.94 288 GLY A N 1
ATOM 2329 C CA . GLY A 1 288 ? -4.147 -11.859 -15.162 1.00 95.94 288 GLY A CA 1
ATOM 2330 C C . GLY A 1 288 ? -5.293 -11.192 -14.398 1.00 95.94 288 GLY A C 1
ATOM 2331 O O . GLY A 1 288 ? -6.190 -11.874 -13.901 1.00 95.94 288 GLY A O 1
ATOM 2332 N N . GLY A 1 289 ? -5.323 -9.857 -14.373 1.00 96.50 289 GLY A N 1
ATOM 2333 C CA . GLY A 1 289 ? -6.410 -9.079 -13.784 1.00 96.50 289 GLY A CA 1
ATOM 2334 C C . GLY A 1 289 ? -7.746 -9.303 -14.492 1.00 96.50 289 GLY A C 1
ATOM 2335 O O . GLY A 1 289 ? -8.764 -9.489 -13.824 1.00 96.50 289 GLY A O 1
ATOM 2336 N N . ILE A 1 290 ? -7.744 -9.347 -15.828 1.00 97.06 290 ILE A N 1
ATOM 2337 C CA . ILE A 1 290 ? -8.934 -9.625 -16.645 1.00 97.06 290 ILE A CA 1
ATOM 2338 C C . ILE A 1 290 ? -9.452 -11.042 -16.377 1.00 97.06 290 ILE A C 1
ATOM 2340 O O . ILE A 1 290 ? -10.641 -11.201 -16.105 1.00 97.06 290 ILE A O 1
ATOM 2344 N N . ILE A 1 291 ? -8.582 -12.057 -16.385 1.00 96.44 291 ILE A N 1
ATOM 2345 C CA . ILE A 1 291 ? -8.972 -13.447 -16.098 1.00 96.44 291 ILE A CA 1
ATOM 2346 C C . ILE A 1 291 ? -9.603 -13.557 -14.709 1.00 96.44 291 ILE A C 1
ATOM 2348 O O . ILE A 1 291 ? -10.701 -14.100 -14.569 1.00 96.44 291 ILE A O 1
ATOM 2352 N N . LEU A 1 292 ? -8.945 -13.005 -13.683 1.00 95.62 292 LEU A N 1
ATOM 2353 C CA . LEU A 1 292 ? -9.483 -13.010 -12.324 1.00 95.62 292 LEU A CA 1
ATOM 2354 C C . LEU A 1 292 ? -10.829 -12.283 -12.264 1.00 95.62 292 LEU A C 1
ATOM 2356 O O . LEU A 1 292 ? -11.766 -12.791 -11.653 1.00 95.62 292 LEU A O 1
ATOM 2360 N N . TYR A 1 293 ? -10.965 -11.135 -12.930 1.00 95.31 293 TYR A N 1
ATOM 2361 C CA . TYR A 1 293 ? -12.228 -10.406 -12.986 1.00 95.31 293 TYR A CA 1
ATOM 2362 C C . TYR A 1 293 ? -13.352 -11.224 -13.631 1.00 95.31 293 TYR A C 1
ATOM 2364 O O . TYR A 1 293 ? -14.449 -11.259 -13.078 1.00 95.31 293 TYR A O 1
ATOM 2372 N N . VAL A 1 294 ? -13.098 -11.899 -14.756 1.00 94.94 294 VAL A N 1
ATOM 2373 C CA . VAL A 1 294 ? -14.099 -12.726 -15.451 1.00 94.94 294 VAL A CA 1
ATOM 2374 C C . VAL A 1 294 ? -14.558 -13.883 -14.562 1.00 94.94 294 VAL A C 1
ATOM 2376 O O . VAL A 1 294 ? -15.759 -14.043 -14.345 1.00 94.94 294 VAL A O 1
ATOM 2379 N N . ILE A 1 295 ? -13.623 -14.618 -13.949 1.00 93.25 295 ILE A N 1
ATOM 2380 C CA . ILE A 1 295 ? -13.943 -15.722 -13.025 1.00 93.25 295 ILE A CA 1
ATOM 2381 C C . ILE A 1 295 ? -14.774 -15.220 -11.837 1.00 93.25 295 ILE A C 1
ATOM 2383 O O . ILE A 1 295 ? -15.740 -15.863 -11.416 1.00 93.25 295 ILE A O 1
ATOM 2387 N N . LEU A 1 296 ? -14.416 -14.055 -11.289 1.00 92.12 296 LEU A N 1
ATOM 2388 C CA . LEU A 1 296 ? -15.165 -13.429 -10.205 1.00 92.12 296 LEU A CA 1
ATOM 2389 C C . LEU A 1 296 ? -16.554 -12.973 -10.659 1.00 92.12 296 LEU A C 1
ATOM 2391 O O . LEU A 1 296 ? -17.516 -13.143 -9.913 1.00 92.12 296 LEU A O 1
ATOM 2395 N N . ALA A 1 297 ? -16.682 -12.425 -11.866 1.00 90.62 297 ALA A N 1
ATOM 2396 C CA . ALA A 1 297 ? -17.944 -11.956 -12.422 1.00 90.62 297 ALA A CA 1
ATOM 2397 C C . ALA A 1 297 ? -18.942 -13.098 -12.663 1.00 90.62 297 ALA A C 1
ATOM 2399 O O . ALA A 1 297 ? -20.135 -12.907 -12.436 1.00 90.62 297 ALA A O 1
ATOM 2400 N N . GLU A 1 298 ? -18.483 -14.293 -13.035 1.00 89.88 298 GLU A N 1
ATOM 2401 C CA . GLU A 1 298 ? -19.347 -15.478 -13.150 1.00 89.88 298 GLU A CA 1
ATOM 2402 C C . GLU A 1 298 ? -19.935 -15.927 -11.805 1.00 89.88 298 GLU A C 1
ATOM 2404 O O . GLU A 1 298 ? -20.985 -16.579 -11.744 1.00 89.88 298 GLU A O 1
ATOM 2409 N N . ASN A 1 299 ? -19.284 -15.573 -10.697 1.00 86.38 299 ASN A N 1
ATOM 2410 C CA . ASN A 1 299 ? -19.765 -15.931 -9.378 1.00 86.38 299 ASN A CA 1
ATOM 2411 C C . ASN A 1 299 ? -20.968 -15.051 -8.996 1.00 86.38 299 ASN A C 1
ATOM 2413 O O . ASN A 1 299 ? -20.831 -13.883 -8.626 1.00 86.38 299 ASN A O 1
ATOM 2417 N N . LYS A 1 300 ? -22.185 -15.616 -9.028 1.00 73.06 300 LYS A N 1
ATOM 2418 C CA . LYS A 1 300 ? -23.428 -14.898 -8.676 1.00 73.06 300 LYS A CA 1
ATOM 2419 C C . LYS A 1 300 ? -23.333 -14.166 -7.329 1.00 73.06 300 LYS A C 1
ATOM 2421 O O . LYS A 1 300 ? -23.918 -13.092 -7.195 1.00 73.06 300 LYS A O 1
ATOM 2426 N N . ALA A 1 301 ? -22.588 -14.688 -6.349 1.00 73.00 301 ALA A N 1
ATOM 2427 C CA . ALA A 1 301 ? -22.386 -14.036 -5.051 1.00 73.00 301 ALA A CA 1
ATOM 2428 C C . ALA A 1 301 ? -21.582 -12.726 -5.157 1.00 73.00 301 ALA A C 1
ATOM 2430 O O . ALA A 1 301 ? -21.881 -11.749 -4.461 1.00 73.00 301 ALA A O 1
ATOM 2431 N N . PHE A 1 302 ? -20.604 -12.675 -6.063 1.00 75.00 302 PHE A N 1
ATOM 2432 C CA . PHE A 1 302 ? -19.835 -11.473 -6.369 1.00 75.00 302 PHE A CA 1
ATOM 2433 C C . PHE A 1 302 ? -20.738 -10.378 -6.962 1.00 75.00 302 PHE A C 1
ATOM 2435 O O . PHE A 1 302 ? -20.709 -9.237 -6.486 1.00 75.00 302 PHE A O 1
ATOM 2442 N N . LEU A 1 303 ? -21.615 -10.742 -7.908 1.00 68.69 303 LEU A N 1
ATOM 2443 C CA . LEU A 1 303 ? -22.558 -9.826 -8.563 1.00 68.69 303 LEU A CA 1
ATOM 2444 C C . LEU A 1 303 ? -23.696 -9.353 -7.642 1.00 68.69 303 LEU A C 1
ATOM 2446 O O . LEU A 1 303 ? -23.938 -8.148 -7.543 1.00 68.69 303 LEU A O 1
ATOM 2450 N N . LYS A 1 304 ? -24.363 -10.261 -6.910 1.00 67.06 304 LYS A N 1
ATOM 2451 C CA . LYS A 1 304 ? -25.499 -9.931 -6.015 1.00 67.06 304 LYS A CA 1
ATOM 2452 C C . LYS A 1 304 ? -25.107 -8.966 -4.890 1.00 67.06 304 LYS A C 1
ATOM 2454 O O . LYS A 1 304 ? -25.941 -8.227 -4.375 1.00 67.06 304 LYS A O 1
ATOM 2459 N N . ARG A 1 305 ? -23.830 -8.958 -4.494 1.00 60.19 305 ARG A N 1
ATOM 2460 C CA . ARG A 1 305 ? -23.292 -8.019 -3.495 1.00 60.19 305 ARG A CA 1
ATOM 2461 C C . ARG A 1 305 ? -22.903 -6.662 -4.099 1.00 60.19 305 ARG A C 1
ATOM 2463 O O . ARG A 1 305 ? -22.807 -5.693 -3.350 1.00 60.19 305 ARG A O 1
ATOM 2470 N N . ARG A 1 306 ? -22.711 -6.552 -5.422 1.00 58.81 306 ARG A N 1
ATOM 2471 C CA . ARG A 1 306 ? -22.453 -5.268 -6.105 1.00 58.81 306 ARG A CA 1
ATOM 2472 C C . ARG A 1 306 ? -23.704 -4.385 -6.129 1.00 58.81 306 ARG A C 1
ATOM 2474 O O . ARG A 1 306 ? -23.578 -3.168 -6.028 1.00 58.81 306 ARG A O 1
ATOM 2481 N N . THR A 1 307 ? -24.893 -4.986 -6.206 1.00 53.03 307 THR A N 1
ATOM 2482 C CA . THR A 1 307 ? -26.178 -4.270 -6.267 1.00 53.03 307 THR A CA 1
ATOM 2483 C C . THR A 1 307 ? -26.680 -3.785 -4.905 1.00 53.03 307 THR A C 1
ATOM 2485 O O . THR A 1 307 ? -27.219 -2.690 -4.843 1.00 53.03 307 THR A O 1
ATOM 2488 N N . LYS A 1 308 ? -26.422 -4.504 -3.800 1.00 52.72 308 LYS A N 1
ATOM 2489 C CA . LYS A 1 308 ? -26.789 -4.060 -2.431 1.00 52.72 308 LYS A CA 1
ATOM 2490 C C . LYS A 1 308 ? -25.912 -2.932 -1.847 1.00 52.72 308 LYS A C 1
ATOM 2492 O O . LYS A 1 308 ? -26.135 -2.512 -0.719 1.00 52.72 308 LYS A O 1
ATOM 2497 N N . LEU A 1 309 ? -24.879 -2.484 -2.566 1.00 49.56 309 LEU A N 1
ATOM 2498 C CA . LEU A 1 309 ? -23.961 -1.410 -2.146 1.00 49.56 309 LEU A CA 1
ATOM 2499 C C . LEU A 1 309 ? -24.188 -0.085 -2.906 1.00 49.56 309 LEU A C 1
ATOM 2501 O O . LEU A 1 309 ? -23.324 0.799 -2.833 1.00 49.56 309 LEU A O 1
ATOM 2505 N N . LYS A 1 310 ? -25.287 0.028 -3.662 1.00 41.34 310 LYS A N 1
ATOM 2506 C CA . LYS A 1 310 ? -25.791 1.292 -4.216 1.00 41.34 310 LYS A CA 1
ATOM 2507 C C . LYS A 1 310 ? -26.829 1.877 -3.274 1.00 41.34 310 LYS A C 1
ATOM 2509 O O . LYS A 1 310 ? -26.738 3.109 -3.074 1.00 41.34 310 LYS A O 1
#

Solvent-accessible surface area (backbone atoms only — not comparable to full-atom values): 16554 Å² total; per-residue (Å²): 109,73,68,57,55,50,52,53,48,24,58,61,36,35,78,79,37,68,63,37,38,59,48,39,40,44,40,60,40,33,50,72,45,94,59,60,62,56,68,35,90,64,70,63,61,19,53,50,53,14,48,51,56,18,49,55,53,49,51,52,37,47,44,44,44,71,70,65,62,52,73,34,74,84,80,47,72,57,40,70,97,38,33,69,56,3,50,49,37,50,34,53,48,44,25,64,64,40,26,51,65,43,49,42,39,62,70,61,50,51,58,53,49,61,71,60,52,46,69,71,43,51,51,51,43,51,51,50,52,51,51,51,51,49,51,45,69,74,70,47,74,96,61,85,56,75,70,55,57,57,49,37,33,45,42,33,23,27,34,38,60,48,37,12,58,41,20,34,32,43,70,70,12,62,59,50,48,50,43,62,78,39,35,66,58,38,30,51,56,41,35,43,47,12,65,19,55,43,52,45,49,52,55,48,54,70,58,55,43,24,5,55,44,75,82,42,63,87,55,49,61,62,56,47,53,47,43,50,63,60,46,74,81,52,90,72,59,74,65,55,58,51,53,52,49,52,48,36,52,60,34,65,41,76,85,59,69,85,84,78,45,69,63,67,58,44,30,70,38,29,64,51,37,44,74,67,47,46,51,56,48,39,52,50,50,49,51,51,40,50,53,53,48,52,62,44,60,71,34,62,70,56,49,61,56,59,64,79,73,114

Mean predicted aligned error: 4.66 Å

Radius of gyration: 20.58 Å; Cα contacts (8 Å, |Δi|>4): 341; chains: 1; bounding box: 52×48×52 Å

Foldseek 3Di:
DVLVVLVVCLVVVCVVPVVSLVLSLLCLQWPFDPFFFDFDPDLVVLLVVLLVQLVVLLVLLCCLCVVVVDAAPPPQGQPVVCQVVLSVLSSVLSSVLSSLLSRGDPVVQVVVSVVSGDPVSVVVSVVSVVVSVVCCVVPPDPDDDPVVVLSNQSNLLRSHHCLLVLQLCLQVNCLSLLCVVCSSVLSSVQSRRHDSSSVSVNVLSSNSSQQQNVSCVVPVVVSSVSSVVVCVVADADPVLVVLRVVRSVVSVPPVPDPPPDVLVVQCCGRSSPDPVNSVVSVVVNVVSSVVNVVRLVVRVVSVVVVVVVD